Protein AF-A0A817NL18-F1 (afdb_monomer)

Nearest PDB structures (foldseek):
  7sh0-assembly1_A  TM=7.953E-01  e=3.762E-08  Homo sapiens
  5j6s-assembly2_B  TM=8.011E-01  e=1.559E-07  Homo sapiens
  5mj6-assembly1_A  TM=7.872E-01  e=3.728E-07  Homo sapiens
  8cgp-assembly2_B  TM=7.733E-01  e=4.689E-07  Homo sapiens
  6ydx-assembly1_A  TM=7.899E-01  e=1.944E-06  Homo sapiens

Mean predicted aligned error: 5.44 Å

Radius of gyration: 20.49 Å; Cα contacts (8 Å, |Δi|>4): 230; chains: 1; bounding box: 72×30×48 Å

Foldseek 3Di:
DVLLVCLLVVPPVSLVVLLVLQVQADPVLLQAADGDGVDDPVCQLSSLQSNCLVVLDPVVLVSLLCSLQPRPRHDPSSNLSSLLSNLSHLDLVSLLVSLVQLLDPVHPSADPVSNLSNLLSNLSHPNRLVVSVVSCLVCVVSVCVNQHLPRPSNLLSLLSSLLSAADPVVLVVLVVSCVVPPHPDCNSVNSNVNNVVNNVVVVVVVVVVVVVVVVVVVVVVVVVPD

Secondary structure (DSSP, 8-state):
-HHHHHHHTT-HHHHHHHHHHHTTS-THHHH-TT---SS-HHHHHHHHHHHHHHH--HHHHHHHHHHHHH-TTS-HHHHHHHHHHHTT-S-HHHHHHHHHHHH-TT--SS-HHHHHHHHHHHHTSTTTHHHHHHHHHHTHHHHHHHH-TT-HHHHHHHHHHHTT--SHHHHHHHHHHHHHS--SSTHHHHHHHHHHHHHHHHHHHHHHHHHHHHHHHHHHHHHTT-

Structure (mmCIF, N/CA/C/O backbone):
data_AF-A0A817NL18-F1
#
_entry.id   AF-A0A817NL18-F1
#
loop_
_atom_site.group_PDB
_atom_site.id
_atom_site.type_symbol
_atom_site.label_atom_id
_atom_site.label_alt_id
_atom_site.label_comp_id
_atom_site.label_asym_id
_atom_site.label_entity_id
_atom_site.label_seq_id
_atom_site.pdbx_PDB_ins_code
_atom_site.Cartn_x
_atom_site.Cartn_y
_atom_site.Cartn_z
_atom_site.occupancy
_atom_site.B_iso_or_equiv
_atom_site.auth_seq_id
_atom_site.auth_comp_id
_atom_site.auth_asym_id
_atom_site.auth_atom_id
_atom_site.pdbx_PDB_model_num
ATOM 1 N N . MET A 1 1 ? -7.987 14.717 -3.274 1.00 69.94 1 MET A N 1
ATOM 2 C CA . MET A 1 1 ? -8.529 14.280 -1.953 1.00 69.94 1 MET A CA 1
ATOM 3 C C . MET A 1 1 ? -9.920 13.609 -2.000 1.00 69.94 1 MET A C 1
ATOM 5 O O . MET A 1 1 ? -10.011 12.455 -1.609 1.00 69.94 1 MET A O 1
ATOM 9 N N . LEU A 1 2 ? -11.005 14.249 -2.479 1.00 88.06 2 LEU A N 1
ATOM 10 C CA . LEU A 1 2 ? -12.359 13.635 -2.465 1.00 88.06 2 LEU A CA 1
ATOM 11 C C . LEU A 1 2 ? -12.501 12.402 -3.381 1.00 88.06 2 LEU A C 1
ATOM 13 O O . LEU A 1 2 ? -13.109 11.411 -2.991 1.00 88.06 2 LEU A O 1
ATOM 17 N N . PHE A 1 3 ? -11.930 12.456 -4.588 1.00 89.88 3 PHE A N 1
ATOM 18 C CA . PHE A 1 3 ? -12.018 11.363 -5.564 1.00 89.88 3 PHE A CA 1
ATOM 19 C C . PHE A 1 3 ? -11.428 10.049 -5.032 1.00 89.88 3 PHE A C 1
ATOM 21 O O . PHE A 1 3 ? -12.082 9.012 -5.075 1.00 89.88 3 PHE A O 1
ATOM 28 N N . GLU A 1 4 ? -10.224 10.112 -4.462 1.00 88.62 4 GLU A N 1
ATOM 29 C CA . GLU A 1 4 ? -9.559 8.954 -3.864 1.00 88.62 4 GLU A CA 1
ATOM 30 C C . GLU A 1 4 ? -10.376 8.358 -2.714 1.00 88.62 4 GLU A C 1
ATOM 32 O O . GLU A 1 4 ? -10.522 7.141 -2.636 1.00 88.62 4 GLU A O 1
ATOM 37 N N . LEU A 1 5 ? -10.954 9.206 -1.854 1.00 87.69 5 LEU A N 1
ATOM 38 C CA . LEU A 1 5 ? -11.798 8.757 -0.751 1.00 87.69 5 LEU A CA 1
ATOM 39 C C . LEU A 1 5 ? -13.031 7.996 -1.255 1.00 87.69 5 LEU A C 1
ATOM 41 O O . LEU A 1 5 ? -13.339 6.930 -0.727 1.00 87.69 5 LEU A O 1
ATOM 45 N N . LEU A 1 6 ? -13.711 8.510 -2.287 1.00 91.94 6 LEU A N 1
ATOM 46 C CA . LEU A 1 6 ? -14.873 7.847 -2.890 1.00 91.94 6 LEU A CA 1
ATOM 47 C C . LEU A 1 6 ? -14.507 6.478 -3.475 1.00 91.94 6 LEU A C 1
ATOM 49 O O . LEU A 1 6 ? -15.231 5.505 -3.263 1.00 91.94 6 LEU A O 1
ATOM 53 N N . CYS A 1 7 ? -13.374 6.382 -4.167 1.00 92.50 7 CYS A N 1
ATOM 54 C CA . CYS A 1 7 ? -12.882 5.102 -4.663 1.00 92.50 7 CYS A CA 1
ATOM 55 C C . CYS A 1 7 ? -12.532 4.140 -3.515 1.00 92.50 7 CYS A C 1
ATOM 57 O O . CYS A 1 7 ? -12.882 2.963 -3.577 1.00 92.50 7 CYS A O 1
ATOM 59 N N . ARG A 1 8 ? -11.916 4.641 -2.435 1.00 87.56 8 ARG A N 1
ATOM 60 C CA . ARG A 1 8 ? -11.545 3.842 -1.257 1.00 87.56 8 ARG A CA 1
ATOM 61 C C . ARG A 1 8 ? -12.758 3.188 -0.603 1.00 87.56 8 ARG A C 1
ATOM 63 O O . ARG A 1 8 ? -12.704 2.008 -0.269 1.00 87.56 8 ARG A O 1
ATOM 70 N N . VAL A 1 9 ? -13.868 3.920 -0.490 1.00 88.06 9 VAL A N 1
ATOM 71 C CA . VAL A 1 9 ? -15.149 3.398 0.028 1.00 88.06 9 VAL A CA 1
ATOM 72 C C . VAL A 1 9 ? -15.951 2.604 -1.014 1.00 88.06 9 VAL A C 1
ATOM 74 O O . VAL A 1 9 ? -17.140 2.362 -0.824 1.00 88.06 9 VAL A O 1
ATOM 77 N N . GLN A 1 10 ? -15.316 2.194 -2.118 1.00 90.75 10 GLN A N 1
ATOM 78 C CA . GLN A 1 10 ? -15.896 1.360 -3.175 1.00 90.75 10 GLN A CA 1
ATOM 79 C C . GLN A 1 10 ? -17.141 1.979 -3.835 1.00 90.75 10 GLN A C 1
ATOM 81 O O . GLN A 1 10 ? -18.059 1.279 -4.272 1.00 90.75 10 GLN A O 1
ATOM 86 N N . ASN A 1 11 ? -17.185 3.313 -3.941 1.00 94.25 11 ASN A N 1
ATOM 87 C CA . ASN A 1 11 ? -18.261 3.998 -4.647 1.00 94.25 11 ASN A CA 1
ATOM 88 C C . ASN A 1 11 ? -18.226 3.656 -6.149 1.00 94.25 11 ASN A C 1
ATOM 90 O O . ASN A 1 11 ? -17.261 3.954 -6.854 1.00 94.25 11 ASN A O 1
ATOM 94 N N . THR A 1 12 ? -19.309 3.061 -6.653 1.00 94.06 12 THR A N 1
ATOM 95 C CA . THR A 1 12 ? -19.365 2.536 -8.028 1.00 94.06 12 THR A CA 1
ATOM 96 C C . THR A 1 12 ? -19.203 3.604 -9.112 1.00 94.06 12 THR A C 1
ATOM 98 O O . THR A 1 12 ? -18.630 3.319 -10.162 1.00 94.06 12 THR A O 1
ATOM 101 N N . GLU A 1 13 ? -19.673 4.831 -8.883 1.00 95.19 13 GLU A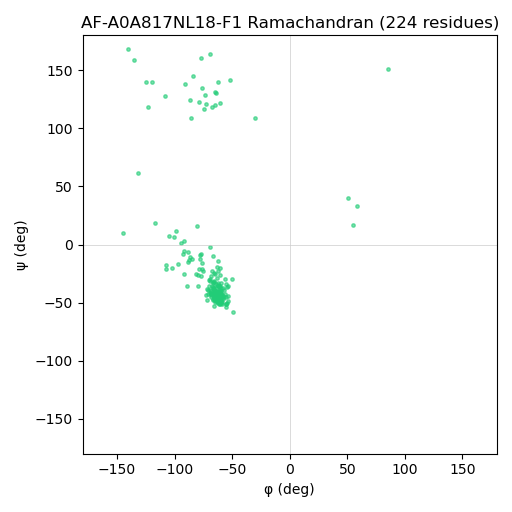 N 1
ATOM 102 C CA . GLU A 1 13 ? -19.544 5.933 -9.840 1.00 95.19 13 GLU A CA 1
ATOM 103 C C . GLU A 1 13 ? -18.101 6.440 -9.906 1.00 95.19 13 GLU A C 1
ATOM 105 O O . GLU A 1 13 ? -17.551 6.602 -10.996 1.00 95.19 13 GLU A O 1
ATOM 110 N N . ALA A 1 14 ? -17.445 6.587 -8.754 1.00 95.56 14 ALA A N 1
ATOM 111 C CA . ALA A 1 14 ? -16.036 6.960 -8.688 1.00 95.56 14 ALA A CA 1
ATOM 112 C C . ALA A 1 14 ? -15.125 5.897 -9.332 1.00 95.56 14 ALA A C 1
ATOM 114 O O . ALA A 1 14 ? -14.243 6.244 -10.118 1.00 95.56 14 ALA A O 1
ATOM 115 N N . LEU A 1 15 ? -15.382 4.605 -9.095 1.00 95.12 15 LEU A N 1
ATOM 116 C CA . LEU A 1 15 ? -14.630 3.506 -9.720 1.00 95.12 15 LEU A CA 1
ATOM 117 C C . LEU A 1 15 ? -14.827 3.445 -11.245 1.00 95.12 15 LEU A C 1
ATOM 119 O O . LEU A 1 15 ? -13.864 3.257 -12.000 1.00 95.12 15 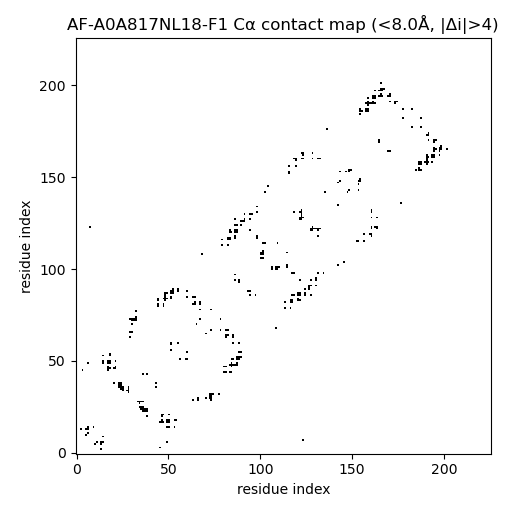LEU A O 1
ATOM 123 N N . LYS A 1 16 ? -16.060 3.665 -11.727 1.00 95.62 16 LYS A N 1
ATOM 124 C CA . LYS A 1 16 ? -16.328 3.838 -13.165 1.00 95.62 16 LYS A CA 1
ATOM 125 C C . LYS A 1 16 ? -15.546 5.023 -13.716 1.00 95.62 16 LYS A C 1
ATOM 127 O O . LYS A 1 16 ? -14.916 4.895 -14.764 1.00 95.62 16 LYS A O 1
ATOM 132 N N . LYS A 1 17 ? -15.511 6.142 -12.986 1.00 95.44 17 LYS A N 1
ATOM 133 C CA . LYS A 1 17 ? -14.766 7.328 -13.403 1.00 95.44 17 LYS A CA 1
ATOM 134 C C . LYS A 1 17 ? -13.260 7.086 -13.472 1.00 95.44 17 LYS A C 1
ATOM 136 O O . LYS A 1 17 ? -12.635 7.520 -14.434 1.00 95.44 17 LYS A O 1
ATOM 141 N N . ALA A 1 18 ? -12.690 6.352 -12.516 1.00 96.00 18 ALA A N 1
ATOM 142 C CA . ALA A 1 18 ? -11.292 5.923 -12.567 1.00 96.00 18 ALA A CA 1
ATOM 143 C C . ALA A 1 18 ? -11.009 5.114 -13.843 1.00 96.00 18 ALA A C 1
ATOM 145 O O . ALA A 1 18 ? -10.060 5.403 -14.562 1.00 96.00 18 ALA A O 1
ATOM 146 N N . THR A 1 19 ? -11.895 4.178 -14.186 1.00 96.19 19 THR A N 1
ATOM 147 C CA . THR A 1 19 ? -11.774 3.370 -15.410 1.00 96.19 19 THR A CA 1
ATOM 148 C C . THR A 1 19 ? -11.896 4.213 -16.687 1.00 96.19 19 THR A C 1
ATOM 150 O O . THR A 1 19 ? -11.152 4.008 -17.643 1.00 96.19 19 THR A O 1
ATOM 153 N N . GLU A 1 20 ? -12.799 5.196 -16.723 1.00 95.38 20 GLU A N 1
ATOM 154 C CA . GLU A 1 20 ? -12.902 6.138 -17.847 1.00 95.38 20 GLU A CA 1
ATOM 155 C C . GLU A 1 20 ? -11.645 6.993 -18.021 1.00 95.38 20 GLU A C 1
ATOM 157 O O . GLU A 1 20 ? -11.239 7.257 -19.152 1.00 95.38 20 GLU A O 1
ATOM 162 N N . LEU A 1 21 ? -11.055 7.456 -16.916 1.00 95.75 21 LEU A N 1
ATOM 163 C CA . LEU A 1 21 ? -9.833 8.256 -16.931 1.00 95.75 21 LEU A CA 1
ATOM 164 C C . LEU A 1 21 ? -8.630 7.416 -17.359 1.00 95.75 21 LEU A C 1
ATOM 166 O O . LEU A 1 21 ? -7.850 7.875 -18.186 1.00 95.75 21 LEU A O 1
ATOM 170 N N . PHE A 1 22 ? -8.524 6.174 -16.880 1.00 95.69 22 PHE A N 1
ATOM 171 C CA . PHE A 1 22 ? -7.458 5.257 -17.278 1.00 95.69 22 PHE A CA 1
ATOM 172 C C . PHE A 1 22 ? -7.412 5.056 -18.796 1.00 95.69 22 PHE A C 1
ATOM 174 O O . PHE A 1 22 ? -6.349 5.152 -19.398 1.00 95.69 22 PHE A O 1
ATOM 181 N N . ARG A 1 23 ? -8.572 4.898 -19.447 1.00 93.75 23 ARG A N 1
ATOM 182 C CA . ARG A 1 23 ? -8.670 4.745 -20.912 1.00 93.75 23 ARG A CA 1
ATOM 183 C C . ARG A 1 23 ? -8.160 5.948 -21.715 1.00 93.75 23 ARG A C 1
ATOM 185 O O . ARG A 1 23 ? -8.001 5.836 -22.926 1.00 93.75 23 ARG A O 1
ATOM 192 N N . ARG A 1 24 ? -7.949 7.105 -21.079 1.00 93.69 24 ARG A N 1
ATOM 193 C CA . ARG A 1 24 ? -7.376 8.306 -21.715 1.00 93.69 24 ARG A CA 1
ATOM 194 C C . ARG A 1 24 ? -5.850 8.331 -21.657 1.00 93.69 24 ARG A C 1
ATOM 196 O O . ARG A 1 24 ? -5.246 9.130 -22.373 1.00 93.69 24 ARG A O 1
ATOM 203 N N . ILE A 1 25 ? -5.250 7.485 -20.818 1.00 93.56 25 ILE A N 1
ATOM 204 C CA . ILE A 1 25 ? -3.802 7.362 -20.684 1.00 93.56 25 ILE A CA 1
ATOM 205 C C . ILE A 1 25 ? -3.277 6.653 -21.940 1.00 93.56 25 ILE A C 1
ATOM 207 O O . ILE A 1 25 ? -3.697 5.530 -22.230 1.00 93.56 25 ILE A O 1
ATOM 211 N N . PRO A 1 26 ? -2.370 7.272 -22.713 1.00 91.69 26 PRO A N 1
ATOM 212 C CA . PRO A 1 26 ? -1.787 6.630 -23.884 1.00 91.69 26 PRO A CA 1
ATOM 213 C C . PRO A 1 26 ? -0.995 5.379 -23.500 1.00 91.69 26 PRO A C 1
ATOM 215 O O . PRO A 1 26 ? -0.220 5.402 -22.546 1.00 91.69 26 PRO A O 1
ATOM 218 N N . LEU A 1 27 ? -1.103 4.307 -24.292 1.00 88.25 27 LEU A N 1
ATOM 219 C CA . LEU A 1 27 ? -0.365 3.057 -24.044 1.00 88.25 27 LEU A CA 1
ATOM 220 C C . LEU A 1 27 ? 1.158 3.264 -23.957 1.00 88.25 27 LEU A C 1
ATOM 222 O O . LEU A 1 27 ? 1.833 2.555 -23.212 1.00 88.25 27 LEU A O 1
ATOM 226 N N . SER A 1 28 ? 1.689 4.270 -24.661 1.00 89.06 28 SER A N 1
ATOM 227 C CA . SER A 1 28 ? 3.107 4.642 -24.619 1.00 89.06 28 SER A CA 1
ATOM 228 C C . SER A 1 28 ? 3.583 5.102 -23.239 1.00 89.06 28 SER A C 1
ATOM 230 O O . SER A 1 28 ? 4.774 4.993 -22.964 1.00 89.06 28 SER A O 1
ATOM 232 N N . TYR A 1 29 ? 2.694 5.574 -22.357 1.00 91.31 29 TYR A N 1
ATOM 233 C CA . TYR A 1 29 ? 3.051 5.913 -20.975 1.00 91.31 29 TYR A CA 1
ATOM 234 C C . TYR A 1 29 ? 3.516 4.686 -20.181 1.00 91.31 29 TYR A C 1
ATOM 236 O O . TYR A 1 29 ? 4.399 4.796 -19.334 1.00 91.31 29 TYR A O 1
ATOM 244 N N . PHE A 1 30 ? 2.947 3.512 -20.463 1.00 89.94 30 PHE A N 1
ATOM 245 C CA . PHE A 1 30 ? 3.303 2.282 -19.757 1.00 89.94 30 PHE A CA 1
ATOM 246 C C . PHE A 1 30 ? 4.618 1.674 -20.249 1.00 89.94 30 PHE A C 1
ATOM 248 O O . PHE A 1 30 ? 5.245 0.921 -19.511 1.00 89.94 30 PHE A O 1
ATOM 255 N N . SER A 1 31 ? 5.048 2.022 -21.467 1.00 86.31 31 SER A N 1
ATOM 256 C CA . SER A 1 31 ? 6.259 1.477 -22.082 1.00 86.31 31 SER A CA 1
ATOM 257 C C . SER A 1 31 ? 7.433 2.463 -22.158 1.00 86.31 31 SER A C 1
ATOM 259 O O . SER A 1 31 ? 8.562 2.023 -22.356 1.00 86.31 31 SER A O 1
ATOM 261 N N . ASN A 1 32 ? 7.213 3.777 -22.023 1.00 84.00 32 ASN A N 1
ATOM 262 C CA . ASN A 1 32 ? 8.238 4.812 -22.222 1.00 84.00 32 ASN A CA 1
ATOM 263 C C . ASN A 1 32 ? 8.212 5.875 -21.104 1.00 84.00 32 ASN A C 1
ATOM 265 O O . ASN A 1 32 ? 7.185 6.115 -20.472 1.00 84.00 32 ASN A O 1
ATOM 269 N N . SER A 1 33 ? 9.321 6.598 -20.913 1.00 75.94 33 SER A N 1
ATOM 270 C CA . SER A 1 33 ? 9.451 7.669 -19.901 1.00 75.94 33 SER A CA 1
ATOM 271 C C . SER A 1 33 ? 8.812 9.012 -20.269 1.00 75.94 33 SER A C 1
ATOM 273 O O . SER A 1 33 ? 8.697 9.878 -19.406 1.00 75.94 33 SER A O 1
ATOM 275 N N . THR A 1 34 ? 8.414 9.225 -21.526 1.00 68.12 34 THR A N 1
ATOM 276 C CA . THR A 1 34 ? 8.039 10.554 -22.054 1.00 68.12 34 THR A CA 1
ATOM 277 C C . THR A 1 34 ? 6.579 10.671 -22.509 1.00 68.12 34 THR A C 1
ATOM 279 O O . THR A 1 34 ? 6.235 11.577 -23.265 1.00 68.12 34 THR A O 1
ATOM 282 N N . GLY A 1 35 ? 5.699 9.768 -22.065 1.00 68.00 35 GLY A N 1
ATOM 283 C CA . GLY A 1 35 ? 4.272 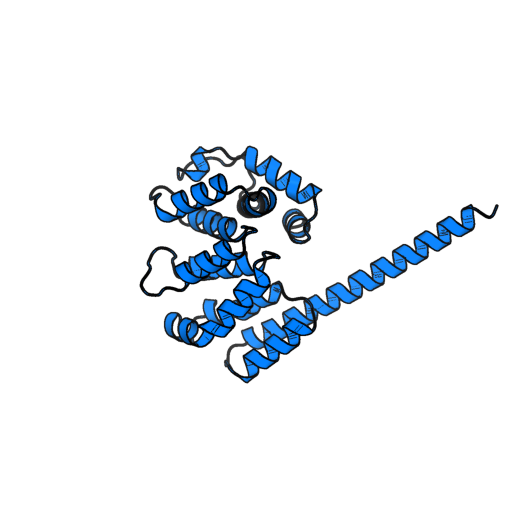9.824 -22.399 1.00 68.00 35 GLY A CA 1
ATOM 284 C C . GLY A 1 35 ? 3.511 10.858 -21.566 1.00 68.00 35 GLY A C 1
ATOM 285 O O . GLY A 1 35 ? 3.491 10.754 -20.341 1.00 68.00 35 GLY A O 1
ATOM 286 N N . ASP A 1 36 ? 2.843 11.814 -22.219 1.00 78.56 36 ASP A N 1
ATOM 287 C CA . ASP A 1 36 ? 1.793 12.604 -21.565 1.00 78.56 36 ASP A CA 1
ATOM 288 C C . ASP A 1 36 ? 0.634 11.670 -21.201 1.00 78.56 36 ASP A C 1
ATOM 290 O O . ASP A 1 36 ? 0.194 10.860 -22.016 1.00 78.56 36 ASP A O 1
ATOM 294 N N . THR A 1 37 ? 0.160 11.753 -19.965 1.00 82.31 37 THR A N 1
ATOM 295 C CA . THR A 1 37 ? -0.911 10.890 -19.462 1.00 82.31 37 THR A CA 1
ATOM 296 C C . THR A 1 37 ? -2.291 11.459 -19.755 1.00 82.31 37 THR A C 1
ATOM 298 O O . THR A 1 37 ? -3.270 10.732 -19.618 1.00 82.31 37 THR A O 1
ATOM 301 N N . ASN A 1 38 ? -2.389 12.736 -20.152 1.00 85.69 38 ASN A N 1
ATOM 302 C CA . ASN A 1 38 ? -3.635 13.508 -20.208 1.00 85.69 38 ASN A CA 1
ATOM 303 C C . ASN A 1 38 ? -4.400 13.536 -18.868 1.00 85.69 38 ASN A C 1
ATOM 305 O O . ASN A 1 38 ? -5.596 13.844 -18.838 1.00 85.69 38 ASN A O 1
ATOM 309 N N . ILE A 1 39 ? -3.732 13.184 -17.766 1.00 90.81 39 ILE A N 1
ATOM 310 C CA . ILE A 1 39 ? -4.290 13.108 -16.421 1.00 90.81 39 ILE A CA 1
ATOM 311 C C . ILE A 1 39 ? -3.454 13.989 -15.495 1.00 90.81 39 ILE A C 1
ATOM 313 O O . ILE A 1 39 ? -2.228 13.997 -15.550 1.00 90.81 39 ILE A O 1
ATOM 317 N N . ASP A 1 40 ? -4.164 14.681 -14.608 1.00 88.69 40 ASP A N 1
ATOM 318 C CA . ASP A 1 40 ? -3.655 15.225 -13.352 1.00 88.69 40 ASP A CA 1
ATOM 319 C C . ASP A 1 40 ? -2.503 14.401 -12.736 1.00 88.69 40 ASP A C 1
ATOM 321 O O . ASP A 1 40 ? -2.843 13.314 -12.254 1.00 88.69 40 ASP A O 1
ATOM 325 N N . PRO A 1 41 ? -1.210 14.796 -12.692 1.00 86.12 41 PRO A N 1
ATOM 326 C CA . PRO A 1 41 ? -0.210 14.035 -11.942 1.00 86.12 41 PRO A CA 1
ATOM 327 C C . PRO A 1 41 ? -0.633 13.704 -10.499 1.00 86.12 41 PRO A C 1
ATOM 329 O O . PRO A 1 41 ? -0.269 12.638 -10.001 1.00 86.12 41 PRO A O 1
ATOM 332 N N . GLU A 1 42 ? -1.454 14.545 -9.850 1.00 86.00 42 GLU A N 1
ATOM 333 C CA . GLU A 1 42 ? -2.036 14.266 -8.525 1.00 86.00 42 GLU A CA 1
ATOM 334 C C . GLU A 1 42 ? -2.961 13.033 -8.539 1.00 86.00 42 GLU A C 1
ATOM 336 O O . GLU A 1 42 ? -3.004 12.255 -7.584 1.00 86.00 42 GLU A O 1
ATOM 341 N N . PHE A 1 43 ? -3.704 12.822 -9.626 1.00 90.31 43 PHE A N 1
ATOM 342 C CA . PHE A 1 43 ? -4.718 11.771 -9.733 1.00 90.31 43 PHE A CA 1
ATOM 343 C C . PHE A 1 43 ? -4.222 10.506 -10.425 1.00 90.31 43 PHE A C 1
ATOM 345 O O . PHE A 1 43 ? -4.865 9.467 -10.297 1.00 90.31 43 PHE A O 1
ATOM 352 N N . LEU A 1 44 ? -3.101 10.564 -11.140 1.00 92.50 44 LEU A N 1
ATOM 353 C CA . LEU A 1 44 ? -2.620 9.478 -11.989 1.00 92.50 44 LEU A CA 1
ATOM 354 C C . LEU A 1 44 ? -2.470 8.147 -11.238 1.00 92.50 44 LEU A C 1
ATOM 356 O O . LEU A 1 44 ? -3.033 7.136 -11.655 1.00 92.50 44 LEU A O 1
ATOM 360 N N . SER A 1 45 ? -1.776 8.151 -10.094 1.00 92.56 45 SER A N 1
ATOM 361 C CA . SER A 1 45 ? -1.588 6.936 -9.286 1.00 92.56 45 SER A CA 1
ATOM 362 C C . SER A 1 45 ? -2.917 6.368 -8.788 1.00 92.56 45 SER A C 1
ATOM 364 O O . SER A 1 45 ? -3.105 5.154 -8.802 1.00 92.56 45 SER A O 1
ATOM 366 N N . THR A 1 46 ? -3.844 7.236 -8.384 1.00 93.69 46 THR A N 1
ATOM 367 C CA . THR A 1 46 ? -5.189 6.865 -7.926 1.00 93.69 46 THR A CA 1
ATOM 368 C C . THR A 1 46 ? -6.008 6.261 -9.066 1.00 93.69 46 THR A C 1
ATOM 370 O O . THR A 1 46 ? -6.636 5.219 -8.896 1.00 93.69 46 THR A O 1
ATOM 373 N N . VAL A 1 47 ? -5.977 6.882 -10.246 1.00 96.44 47 VAL A N 1
ATOM 374 C CA . VAL A 1 47 ? -6.684 6.416 -11.445 1.00 96.44 47 VAL A CA 1
ATOM 375 C C . VAL A 1 47 ? -6.221 5.017 -11.839 1.00 96.44 47 VAL A C 1
ATOM 377 O O . VAL A 1 47 ? -7.061 4.136 -12.008 1.00 96.44 47 VAL A O 1
ATOM 380 N N . ILE A 1 48 ? -4.906 4.797 -11.938 1.00 96.62 48 ILE A N 1
ATOM 381 C CA . ILE A 1 48 ? -4.351 3.498 -12.339 1.00 96.62 48 ILE A CA 1
ATOM 382 C C . ILE A 1 48 ? -4.653 2.439 -11.268 1.00 96.62 48 ILE A C 1
ATOM 384 O O . ILE A 1 48 ? -5.165 1.376 -11.606 1.00 96.62 48 ILE A O 1
ATOM 388 N N . TYR A 1 49 ? -4.428 2.739 -9.983 1.00 96.81 49 TYR A N 1
ATOM 389 C CA . TYR A 1 49 ? -4.709 1.810 -8.882 1.00 96.81 49 TYR A CA 1
ATOM 390 C C . TYR A 1 49 ? -6.159 1.318 -8.877 1.00 96.81 49 TYR A C 1
ATOM 392 O O . TYR A 1 49 ? -6.418 0.113 -8.894 1.00 96.81 49 TYR A O 1
ATOM 400 N N . TYR A 1 50 ? -7.120 2.245 -8.883 1.00 96.50 50 TYR A N 1
ATOM 401 C CA . TYR A 1 50 ? -8.531 1.875 -8.799 1.00 96.50 50 TYR A CA 1
ATOM 402 C C . TYR A 1 50 ? -9.068 1.301 -10.107 1.00 96.50 50 TYR A C 1
ATOM 404 O O . TYR A 1 50 ? -10.035 0.542 -10.070 1.00 96.50 50 TYR A O 1
ATOM 412 N N . HIS A 1 51 ? -8.448 1.606 -11.250 1.00 96.88 51 HIS A N 1
ATOM 413 C CA . HIS A 1 51 ? -8.750 0.897 -12.485 1.00 96.88 51 HIS A CA 1
ATOM 414 C C . HIS A 1 51 ? -8.326 -0.573 -12.408 1.00 96.88 51 HIS A C 1
ATOM 416 O O . HIS A 1 51 ? -9.189 -1.426 -12.593 1.00 96.88 51 HIS A O 1
ATOM 422 N N . ILE A 1 52 ? -7.067 -0.867 -12.050 1.00 96.81 52 ILE A N 1
ATOM 423 C CA . ILE A 1 52 ? -6.566 -2.246 -11.898 1.00 96.81 52 ILE A CA 1
ATOM 424 C C . ILE A 1 52 ? -7.436 -3.032 -10.909 1.00 96.81 52 ILE A C 1
ATOM 426 O O . ILE A 1 52 ? -7.868 -4.147 -11.205 1.00 96.81 52 ILE A O 1
ATOM 430 N N . GLN A 1 53 ? -7.783 -2.424 -9.769 1.00 95.12 53 GLN A N 1
ATOM 431 C CA . GLN A 1 53 ? -8.698 -3.028 -8.802 1.00 95.12 53 GLN A CA 1
ATOM 432 C C . GLN A 1 53 ? -10.082 -3.295 -9.400 1.00 95.12 53 GLN A C 1
ATOM 434 O O . GLN A 1 53 ? -10.644 -4.380 -9.246 1.00 95.12 53 GLN A O 1
ATOM 439 N N . ASN A 1 54 ? -10.683 -2.305 -10.060 1.00 94.44 54 ASN A N 1
ATOM 440 C CA . ASN A 1 54 ? -12.055 -2.416 -10.534 1.00 94.44 54 ASN A CA 1
ATOM 441 C C . ASN A 1 54 ? -12.186 -3.380 -11.722 1.00 94.44 54 ASN A C 1
ATOM 443 O O . ASN A 1 54 ? -13.056 -4.251 -11.675 1.00 94.44 54 ASN A O 1
ATOM 447 N N . ALA A 1 55 ? -11.323 -3.239 -12.733 1.00 93.38 55 ALA A N 1
ATOM 448 C CA . ALA A 1 55 ? -11.313 -4.050 -13.947 1.00 93.38 55 ALA A CA 1
ATOM 449 C C . ALA A 1 55 ? -11.021 -5.520 -13.641 1.00 93.38 55 ALA A C 1
ATOM 451 O O . ALA A 1 55 ? -11.705 -6.392 -14.171 1.00 93.38 55 ALA A O 1
ATOM 452 N N . ASN A 1 56 ? -10.076 -5.777 -12.727 1.00 93.12 56 ASN A N 1
ATOM 453 C CA . ASN A 1 56 ? -9.612 -7.122 -12.401 1.00 93.12 56 ASN A CA 1
ATOM 454 C C . ASN A 1 56 ? -9.227 -7.932 -13.651 1.00 93.12 56 ASN A C 1
ATOM 456 O O . ASN A 1 56 ? -9.556 -9.114 -13.771 1.00 93.12 56 ASN A O 1
ATOM 460 N N . ASP A 1 57 ? -8.584 -7.256 -14.598 1.00 96.19 57 ASP A N 1
ATOM 461 C CA . ASP A 1 57 ? -8.111 -7.842 -15.840 1.00 96.19 57 ASP A CA 1
ATOM 462 C C . ASP A 1 57 ? -6.710 -8.429 -15.616 1.00 96.19 57 ASP A C 1
ATOM 464 O O . ASP A 1 57 ? -5.801 -7.761 -15.111 1.00 96.19 57 ASP A O 1
ATOM 468 N N . ALA A 1 58 ? -6.557 -9.716 -15.924 1.00 95.56 58 ALA A N 1
ATOM 469 C CA . ALA A 1 58 ? -5.302 -10.424 -15.724 1.00 95.56 58 ALA A CA 1
ATOM 470 C C . ALA A 1 58 ? -4.209 -9.944 -16.684 1.00 95.56 58 ALA A C 1
ATOM 472 O O . ALA A 1 58 ? -3.067 -9.789 -16.251 1.00 95.56 58 ALA A O 1
ATOM 473 N N . ASP A 1 59 ? -4.565 -9.666 -17.937 1.00 96.50 59 ASP A N 1
ATOM 474 C CA . ASP A 1 59 ? -3.621 -9.274 -18.979 1.00 96.50 59 ASP A CA 1
ATOM 475 C C . ASP A 1 59 ? -3.093 -7.859 -18.708 1.00 96.50 59 ASP A C 1
ATOM 477 O O . ASP A 1 59 ? -1.897 -7.604 -18.848 1.00 96.50 59 ASP A O 1
ATOM 481 N N . GLU A 1 60 ? -3.952 -6.941 -18.247 1.00 95.62 60 GLU A N 1
ATOM 482 C CA . GLU A 1 60 ? -3.528 -5.589 -17.854 1.00 95.62 60 GLU A CA 1
ATOM 483 C C . GLU A 1 60 ? -2.590 -5.607 -16.639 1.00 95.62 60 GLU A C 1
ATOM 485 O O . GLU A 1 60 ? -1.582 -4.891 -16.620 1.00 95.62 60 GLU A O 1
ATOM 490 N N . TRP A 1 61 ? -2.883 -6.441 -15.634 1.00 97.25 61 TRP A N 1
ATOM 491 C CA . TRP A 1 61 ? -2.017 -6.592 -14.463 1.00 97.25 61 TRP A CA 1
ATOM 492 C C . TRP A 1 61 ? -0.658 -7.193 -14.844 1.00 97.25 61 TRP A C 1
ATOM 494 O O . TRP A 1 61 ? 0.382 -6.681 -14.428 1.00 97.25 61 TRP A O 1
ATOM 504 N N . GLU A 1 62 ? -0.647 -8.243 -15.670 1.00 96.88 62 GLU A N 1
ATOM 505 C CA . GLU A 1 62 ? 0.582 -8.892 -16.143 1.00 96.88 62 GLU A CA 1
ATOM 506 C C . GLU A 1 62 ? 1.412 -7.967 -17.034 1.00 96.88 62 GLU A C 1
ATOM 508 O O . GLU A 1 62 ? 2.635 -7.904 -16.897 1.00 96.88 62 GLU A O 1
ATOM 513 N N . TYR A 1 63 ? 0.760 -7.185 -17.895 1.00 95.62 63 TYR A N 1
ATOM 514 C CA . TYR A 1 63 ? 1.420 -6.161 -18.695 1.00 95.62 63 TYR A CA 1
ATOM 515 C C . TYR A 1 63 ? 2.089 -5.096 -17.818 1.00 95.62 63 TYR A C 1
ATOM 517 O O . TYR A 1 63 ? 3.232 -4.703 -18.076 1.00 95.62 63 TYR A O 1
ATOM 525 N N . LEU A 1 64 ? 1.410 -4.643 -16.761 1.00 96.25 64 LEU A N 1
ATOM 526 C CA . LEU A 1 64 ? 1.966 -3.677 -15.817 1.00 96.25 64 LEU A CA 1
ATOM 527 C C . LEU A 1 64 ? 3.148 -4.266 -15.035 1.00 96.25 64 LEU A C 1
ATOM 529 O O . LEU A 1 64 ? 4.174 -3.601 -14.891 1.00 96.25 64 LEU A O 1
ATOM 533 N N . TRP A 1 65 ? 3.031 -5.520 -14.588 1.00 96.94 65 TRP A N 1
ATOM 534 C CA . TRP A 1 65 ? 4.101 -6.241 -13.897 1.00 96.94 65 TRP A CA 1
ATOM 535 C C . TRP A 1 65 ? 5.335 -6.383 -14.784 1.00 96.94 65 TRP A C 1
ATOM 537 O O . TRP A 1 65 ? 6.432 -6.016 -14.372 1.00 96.94 65 TRP A O 1
ATOM 547 N N . LYS A 1 66 ? 5.145 -6.814 -16.034 1.00 96.19 66 LYS A N 1
ATOM 548 C CA . LYS A 1 66 ? 6.222 -6.947 -17.016 1.00 96.19 66 LYS A CA 1
ATOM 549 C C . LYS A 1 66 ? 6.945 -5.624 -17.259 1.00 96.19 66 LYS A C 1
ATOM 551 O O . LYS A 1 66 ? 8.171 -5.586 -17.294 1.00 96.19 66 LYS A O 1
ATOM 556 N N . ASN A 1 67 ? 6.207 -4.523 -17.414 1.00 95.00 67 ASN A N 1
ATOM 557 C CA . ASN A 1 67 ? 6.838 -3.213 -17.577 1.00 95.00 67 ASN A CA 1
ATOM 558 C C . ASN A 1 67 ? 7.577 -2.777 -16.307 1.00 95.00 67 ASN A C 1
ATOM 560 O O . ASN A 1 67 ? 8.660 -2.215 -16.407 1.00 95.00 67 ASN A O 1
ATOM 564 N N . PHE A 1 68 ? 7.044 -3.062 -15.120 1.00 95.31 68 PHE A N 1
ATOM 565 C CA . PHE A 1 68 ? 7.738 -2.770 -13.868 1.00 95.31 68 PHE A CA 1
ATOM 566 C C . PHE A 1 68 ? 9.069 -3.535 -13.737 1.00 95.31 68 PHE A C 1
ATOM 568 O O . PHE A 1 68 ? 10.056 -2.958 -13.284 1.00 95.31 68 PHE A O 1
ATOM 575 N N . THR A 1 69 ? 9.124 -4.808 -14.136 1.00 94.75 69 THR A N 1
ATOM 576 C CA . THR A 1 69 ? 10.312 -5.655 -13.933 1.00 94.75 69 THR A CA 1
ATOM 577 C C . THR A 1 69 ? 11.336 -5.589 -15.065 1.00 94.75 69 THR A C 1
ATOM 579 O O . THR A 1 69 ? 12.532 -5.664 -14.797 1.00 94.75 69 THR A O 1
ATOM 582 N N . GLU A 1 70 ? 10.902 -5.465 -16.320 1.00 93.94 70 GLU A N 1
ATOM 583 C CA . GLU A 1 70 ? 11.779 -5.622 -17.493 1.00 93.94 70 GLU A CA 1
ATOM 584 C C . GLU A 1 70 ? 12.097 -4.301 -18.204 1.00 93.94 70 GLU A C 1
ATOM 586 O O . GLU A 1 70 ? 13.071 -4.216 -18.957 1.00 93.94 70 GLU A O 1
ATOM 591 N N . ASN A 1 71 ? 11.285 -3.258 -18.012 1.00 90.94 71 ASN A N 1
ATOM 592 C CA . ASN A 1 71 ? 11.424 -2.032 -18.785 1.00 90.94 71 ASN A CA 1
ATOM 593 C C . ASN A 1 71 ? 12.444 -1.075 -18.159 1.00 90.94 71 ASN A C 1
ATOM 595 O O . ASN A 1 71 ? 12.181 -0.419 -17.159 1.00 90.94 71 ASN A O 1
ATOM 599 N N . LEU A 1 72 ? 13.601 -0.927 -18.802 1.00 87.81 72 LEU A N 1
ATOM 600 C CA . LEU A 1 72 ? 14.655 -0.008 -18.355 1.00 87.81 72 LEU A CA 1
ATOM 601 C C . LEU A 1 72 ? 14.372 1.468 -18.688 1.00 87.81 72 LEU A C 1
ATOM 603 O O . LEU A 1 72 ? 15.119 2.348 -18.270 1.00 87.81 72 LEU A O 1
ATOM 607 N N . SER A 1 73 ? 13.324 1.747 -19.467 1.00 89.06 73 SER A N 1
ATOM 608 C CA . SER A 1 73 ? 13.007 3.096 -19.953 1.00 89.06 73 SER A CA 1
ATOM 609 C C . SER A 1 73 ? 12.040 3.859 -19.052 1.00 89.06 73 SER A C 1
ATOM 611 O O . SER A 1 73 ? 11.810 5.041 -19.313 1.00 89.06 73 SER A O 1
ATOM 613 N N . ILE A 1 74 ? 11.457 3.218 -18.032 1.00 91.00 74 ILE A N 1
ATOM 614 C CA . ILE A 1 74 ? 10.531 3.868 -17.096 1.00 91.00 74 ILE A CA 1
ATOM 615 C C . ILE A 1 74 ? 11.288 4.587 -15.975 1.00 91.00 74 ILE A C 1
ATOM 617 O O . ILE A 1 74 ? 12.338 4.155 -15.509 1.00 91.00 74 ILE A O 1
ATOM 621 N N . THR A 1 75 ? 10.739 5.711 -15.532 1.00 91.81 75 THR A N 1
ATOM 622 C CA . THR A 1 75 ? 11.305 6.520 -14.443 1.00 91.81 75 THR A CA 1
ATOM 623 C C . THR A 1 75 ? 11.034 5.900 -13.068 1.00 91.81 75 THR A C 1
ATOM 625 O O . THR A 1 75 ? 10.066 5.159 -12.899 1.00 91.81 75 THR A O 1
ATOM 628 N N . SER A 1 76 ? 11.802 6.276 -12.037 1.00 90.62 76 SER A N 1
ATOM 629 C CA . SER A 1 76 ? 11.527 5.866 -10.644 1.00 90.62 76 SER A CA 1
ATOM 630 C C . SER A 1 76 ? 10.110 6.246 -10.187 1.00 90.62 76 SER A C 1
ATOM 632 O O . SER A 1 76 ? 9.460 5.499 -9.463 1.00 90.62 76 SER A O 1
ATOM 634 N N . GLN A 1 77 ? 9.577 7.376 -10.667 1.00 90.38 77 GLN A N 1
ATOM 635 C CA . GLN A 1 77 ? 8.203 7.788 -10.368 1.00 90.38 77 GLN A CA 1
ATOM 636 C C . GLN A 1 77 ? 7.162 6.866 -11.024 1.00 90.38 77 GLN A C 1
ATOM 638 O O . GLN A 1 77 ? 6.150 6.531 -10.402 1.00 90.38 77 GLN A O 1
ATOM 643 N N . GLN A 1 78 ? 7.396 6.439 -12.270 1.00 92.69 78 GLN A N 1
ATOM 644 C CA . GLN A 1 78 ? 6.552 5.443 -12.940 1.00 92.69 78 GLN A CA 1
ATOM 645 C C . GLN A 1 78 ? 6.635 4.091 -12.235 1.00 92.69 78 GLN A C 1
ATOM 647 O O . GLN A 1 78 ? 5.594 3.487 -12.003 1.00 92.69 78 GLN A O 1
ATOM 652 N N . ARG A 1 79 ? 7.830 3.663 -11.805 1.00 93.94 79 ARG A N 1
ATOM 653 C CA . ARG A 1 79 ? 8.008 2.430 -11.022 1.00 93.94 79 ARG A CA 1
ATOM 654 C C . ARG A 1 79 ? 7.147 2.425 -9.762 1.00 93.94 79 ARG A C 1
ATOM 656 O O . ARG A 1 79 ? 6.354 1.506 -9.588 1.00 93.94 79 ARG A O 1
ATOM 663 N N . ILE A 1 80 ? 7.210 3.482 -8.946 1.00 93.62 80 ILE A N 1
ATOM 664 C CA . ILE A 1 80 ? 6.364 3.620 -7.745 1.00 93.62 80 ILE A CA 1
ATOM 665 C C . ILE A 1 80 ? 4.874 3.604 -8.117 1.00 93.62 80 ILE A C 1
ATOM 667 O O . ILE A 1 80 ? 4.071 2.945 -7.459 1.00 93.62 80 ILE A O 1
ATOM 671 N N . THR A 1 81 ? 4.494 4.307 -9.186 1.00 94.62 81 THR A N 1
ATOM 672 C CA . THR A 1 81 ? 3.100 4.368 -9.657 1.00 94.62 81 THR A CA 1
ATOM 673 C C . THR A 1 81 ? 2.584 2.986 -10.067 1.00 94.62 81 THR A C 1
ATOM 675 O O . THR A 1 81 ? 1.486 2.594 -9.669 1.00 94.62 81 THR A O 1
ATOM 678 N N . PHE A 1 82 ? 3.380 2.228 -10.823 1.00 96.00 82 PHE A N 1
ATOM 679 C CA . PHE A 1 82 ? 3.035 0.884 -11.283 1.00 96.00 82 PHE A CA 1
ATOM 680 C C . PHE A 1 82 ? 2.986 -0.088 -10.114 1.00 96.00 82 PHE A C 1
ATOM 682 O O . PHE A 1 82 ? 2.028 -0.842 -9.992 1.00 96.00 82 PHE A O 1
ATOM 689 N N . LEU A 1 83 ? 3.958 -0.017 -9.207 1.00 95.88 83 LEU A N 1
ATOM 690 C CA . LEU A 1 83 ? 4.017 -0.867 -8.027 1.00 95.88 83 LEU A CA 1
ATOM 691 C C . LEU A 1 83 ? 2.812 -0.675 -7.105 1.00 95.88 83 LEU A C 1
ATOM 693 O O . LEU A 1 83 ? 2.207 -1.652 -6.665 1.00 95.88 83 LEU A O 1
ATOM 697 N N . ARG A 1 84 ? 2.411 0.579 -6.862 1.00 95.62 84 ARG A N 1
ATOM 698 C CA . ARG A 1 84 ? 1.168 0.874 -6.141 1.00 95.62 84 ARG A CA 1
ATOM 699 C C . ARG A 1 84 ? -0.023 0.270 -6.879 1.00 95.62 84 ARG A C 1
ATOM 701 O O . ARG A 1 84 ? -0.805 -0.461 -6.286 1.00 95.62 84 ARG A O 1
ATOM 708 N N . ALA A 1 85 ? -0.142 0.504 -8.184 1.00 96.81 85 ALA A N 1
ATOM 709 C CA . ALA A 1 85 ? -1.248 -0.034 -8.969 1.00 96.81 85 ALA A CA 1
ATOM 710 C C . ALA A 1 85 ? -1.328 -1.573 -8.969 1.00 96.81 85 ALA A C 1
ATOM 712 O O . ALA A 1 85 ? -2.424 -2.119 -8.864 1.00 96.81 85 ALA A O 1
ATOM 713 N N . LEU A 1 86 ? -0.191 -2.273 -8.987 1.00 97.75 86 LEU A N 1
ATOM 714 C CA . LEU A 1 86 ? -0.117 -3.732 -8.851 1.00 97.75 86 LEU A CA 1
ATOM 715 C C . LEU A 1 86 ? -0.694 -4.220 -7.513 1.00 97.75 86 LEU A C 1
ATOM 717 O O . LEU A 1 86 ? -1.369 -5.252 -7.478 1.00 97.75 86 LEU A O 1
ATOM 721 N N . GLY A 1 87 ? -0.507 -3.449 -6.436 1.00 97.06 87 GLY A N 1
ATOM 722 C CA . GLY A 1 87 ? -1.139 -3.676 -5.132 1.00 97.06 87 GLY A CA 1
ATOM 723 C C . GLY A 1 87 ? -2.665 -3.490 -5.121 1.00 97.06 87 GLY A C 1
ATOM 724 O O . GLY A 1 87 ? -3.329 -3.861 -4.150 1.00 97.06 87 GLY A O 1
ATOM 725 N N . GLY A 1 88 ? -3.243 -2.956 -6.201 1.00 95.81 88 GLY A N 1
ATOM 726 C CA . GLY A 1 88 ? -4.685 -2.833 -6.414 1.00 95.81 88 GLY A CA 1
ATOM 727 C C . GLY A 1 88 ? -5.382 -4.129 -6.841 1.00 95.81 88 GLY A C 1
ATOM 728 O O . GLY A 1 88 ? -6.608 -4.160 -6.837 1.00 95.81 88 GLY A O 1
ATOM 729 N N . ALA A 1 89 ? -4.654 -5.204 -7.172 1.00 96.88 89 ALA A N 1
ATOM 730 C CA . ALA A 1 89 ? -5.247 -6.477 -7.605 1.00 96.88 89 ALA A CA 1
ATOM 731 C C . ALA A 1 89 ? -6.320 -7.001 -6.632 1.00 96.88 89 ALA A C 1
ATOM 733 O O . ALA A 1 89 ? -6.152 -6.906 -5.413 1.00 96.88 89 ALA A O 1
ATOM 734 N N . LYS A 1 90 ? -7.415 -7.596 -7.133 1.00 94.38 90 LYS A N 1
ATOM 735 C CA . LYS A 1 90 ? -8.402 -8.223 -6.233 1.00 94.38 90 LYS A CA 1
ATOM 736 C C . LYS A 1 90 ? -7.973 -9.617 -5.797 1.00 94.38 90 LYS A C 1
ATOM 738 O O . LYS A 1 90 ? -8.426 -10.073 -4.745 1.00 94.38 90 LYS A O 1
ATOM 743 N N . GLU A 1 91 ? -7.143 -10.311 -6.573 1.00 96.31 91 GLU A N 1
ATOM 744 C CA . GLU A 1 91 ? -6.737 -11.671 -6.244 1.00 96.31 91 GLU A CA 1
ATOM 745 C C . GLU A 1 91 ? -5.730 -11.710 -5.091 1.00 96.31 91 GLU A C 1
ATOM 747 O O . GLU A 1 91 ? -4.583 -11.283 -5.211 1.00 96.31 91 GLU A O 1
ATOM 752 N N . ILE A 1 92 ? -6.135 -12.330 -3.979 1.00 96.56 92 ILE A N 1
ATOM 753 C CA . ILE A 1 92 ? -5.312 -12.479 -2.768 1.00 96.56 92 ILE A CA 1
ATOM 754 C C . ILE A 1 92 ? -3.955 -13.139 -3.060 1.00 96.56 92 ILE A C 1
ATOM 756 O O . ILE A 1 92 ? -2.954 -12.775 -2.445 1.00 96.56 92 ILE A O 1
ATOM 760 N N . TRP A 1 93 ? -3.902 -14.109 -3.979 1.00 96.69 93 TRP A N 1
ATOM 761 C CA . TRP A 1 93 ? -2.653 -14.800 -4.309 1.00 96.69 93 TRP A CA 1
ATOM 762 C C . TRP A 1 93 ? -1.635 -13.863 -4.975 1.00 96.69 93 TRP A C 1
ATOM 764 O O . TRP A 1 93 ? -0.466 -13.927 -4.616 1.00 96.69 93 TRP A O 1
ATOM 774 N N . ARG A 1 94 ? -2.069 -12.925 -5.836 1.00 97.44 94 ARG A N 1
ATOM 775 C CA . ARG A 1 94 ? -1.187 -11.906 -6.436 1.00 97.44 94 ARG A CA 1
ATOM 776 C C . ARG A 1 94 ? -0.616 -10.979 -5.372 1.00 97.44 94 ARG A C 1
ATOM 778 O O . ARG A 1 94 ? 0.584 -10.728 -5.354 1.00 97.44 94 ARG A O 1
ATOM 785 N N . LEU A 1 95 ? -1.461 -10.522 -4.446 1.00 98.19 95 LEU A N 1
ATOM 786 C CA . LEU A 1 95 ? -1.036 -9.656 -3.342 1.00 98.19 95 LEU A CA 1
ATOM 787 C C . LEU A 1 95 ? -0.007 -10.351 -2.436 1.00 98.19 95 LEU A C 1
ATOM 789 O O . LEU A 1 95 ? 0.984 -9.736 -2.050 1.00 98.19 95 LEU A O 1
ATOM 793 N N . LYS A 1 96 ? -0.209 -11.640 -2.129 1.00 98.00 96 LYS A N 1
ATOM 794 C CA . LYS A 1 96 ? 0.760 -12.447 -1.370 1.00 98.00 96 LYS A CA 1
ATOM 795 C C . LYS A 1 96 ? 2.085 -12.594 -2.112 1.00 98.00 96 LYS A C 1
ATOM 797 O O . LYS A 1 96 ? 3.122 -12.300 -1.528 1.00 98.00 96 LYS A O 1
ATOM 802 N N . SER A 1 97 ? 2.047 -12.973 -3.389 1.00 96.94 97 SER A N 1
ATOM 803 C CA . SER A 1 97 ? 3.258 -13.134 -4.198 1.00 96.94 97 SER A CA 1
ATOM 804 C C . SER A 1 97 ? 4.047 -11.829 -4.324 1.00 96.94 97 SER A C 1
ATOM 806 O O . SER A 1 97 ? 5.268 -11.850 -4.212 1.00 96.94 97 SER A O 1
ATOM 808 N N . LEU A 1 98 ? 3.373 -10.683 -4.476 1.00 97.56 98 LEU A N 1
ATOM 809 C CA . LEU A 1 98 ? 4.029 -9.372 -4.466 1.00 97.56 98 LEU A CA 1
ATOM 810 C C . LEU A 1 98 ? 4.774 -9.117 -3.147 1.00 97.56 98 LEU A C 1
ATOM 812 O O . LEU A 1 98 ? 5.923 -8.685 -3.176 1.00 97.56 98 LEU A O 1
ATOM 816 N N . LEU A 1 99 ? 4.151 -9.404 -1.998 1.00 97.81 99 LEU A N 1
ATOM 817 C CA . LEU A 1 99 ? 4.795 -9.248 -0.689 1.00 97.81 99 LEU A CA 1
ATOM 818 C C . LEU A 1 99 ? 5.988 -10.192 -0.517 1.00 97.81 99 LEU A C 1
ATOM 820 O O . LEU A 1 99 ? 7.012 -9.768 0.007 1.00 97.81 99 LEU A O 1
ATOM 824 N N . GLU A 1 100 ? 5.877 -11.442 -0.966 1.00 96.19 100 GLU A N 1
ATOM 825 C CA . GLU A 1 100 ? 6.960 -12.432 -0.908 1.00 96.19 100 GLU A CA 1
ATOM 826 C C . GLU A 1 100 ? 8.167 -11.995 -1.748 1.00 96.19 100 GLU A C 1
ATOM 828 O O . GLU A 1 100 ? 9.283 -11.953 -1.232 1.00 96.19 100 GLU A O 1
ATOM 833 N N . ILE A 1 101 ? 7.936 -11.579 -2.999 1.00 95.88 101 ILE A N 1
ATOM 834 C CA . ILE A 1 101 ? 8.983 -11.049 -3.888 1.00 95.88 101 ILE A CA 1
ATOM 835 C C . ILE A 1 101 ? 9.628 -9.808 -3.271 1.00 95.88 101 ILE A C 1
ATOM 837 O O . ILE A 1 101 ? 10.849 -9.671 -3.284 1.00 95.88 101 ILE A O 1
ATOM 841 N N . ALA A 1 102 ? 8.817 -8.906 -2.714 1.00 95.31 102 ALA A N 1
ATOM 842 C CA . ALA A 1 102 ? 9.310 -7.673 -2.122 1.00 95.31 102 ALA A CA 1
ATOM 843 C C . ALA A 1 102 ? 10.105 -7.919 -0.836 1.00 95.31 102 ALA A C 1
ATOM 845 O O . ALA A 1 102 ? 10.990 -7.129 -0.512 1.00 95.31 102 ALA A O 1
ATOM 846 N N . ALA A 1 103 ? 9.785 -8.978 -0.085 1.00 94.12 103 ALA A N 1
ATOM 847 C CA . ALA A 1 103 ? 10.416 -9.334 1.182 1.00 94.12 103 ALA A CA 1
ATOM 848 C C . ALA A 1 103 ? 11.758 -10.055 1.020 1.00 94.12 103 ALA A C 1
ATOM 850 O O . ALA A 1 103 ? 12.587 -9.958 1.931 1.00 94.12 103 ALA A O 1
ATOM 851 N N . ASP A 1 104 ? 11.965 -10.748 -0.102 1.00 92.12 104 ASP A N 1
ATOM 852 C CA . ASP A 1 104 ? 13.176 -11.520 -0.366 1.00 92.12 104 ASP A CA 1
ATOM 853 C C . ASP A 1 104 ? 14.417 -10.619 -0.364 1.00 92.12 104 ASP A C 1
ATOM 855 O O . ASP A 1 104 ? 14.522 -9.648 -1.109 1.00 92.12 104 ASP A O 1
ATOM 859 N N . ILE A 1 105 ? 15.367 -10.941 0.514 1.00 86.69 105 ILE A N 1
ATOM 860 C CA . ILE A 1 105 ? 16.624 -10.203 0.662 1.00 86.69 105 ILE A CA 1
ATOM 861 C C . ILE A 1 105 ? 17.620 -10.517 -0.462 1.00 86.69 105 ILE A C 1
ATOM 863 O O . ILE A 1 105 ? 18.587 -9.784 -0.632 1.00 86.69 105 ILE A O 1
ATOM 867 N N . ASN A 1 106 ? 17.391 -11.598 -1.213 1.00 87.88 106 ASN A N 1
ATOM 868 C CA . ASN A 1 106 ? 18.230 -12.008 -2.340 1.00 87.88 106 ASN A CA 1
ATOM 869 C C . ASN A 1 106 ? 17.699 -11.491 -3.687 1.00 87.88 106 ASN A C 1
ATOM 871 O O . ASN A 1 106 ? 18.267 -11.815 -4.728 1.00 87.88 106 ASN A O 1
ATOM 875 N N . SER A 1 107 ? 16.599 -10.736 -3.670 1.00 88.38 107 SER A N 1
ATOM 876 C CA . SER A 1 107 ? 15.947 -10.188 -4.855 1.00 88.38 107 SER A CA 1
ATOM 877 C C . SER A 1 107 ? 16.153 -8.678 -4.930 1.00 88.38 107 SER A C 1
ATOM 879 O O . SER A 1 107 ? 15.812 -7.953 -3.996 1.00 88.38 107 SER A O 1
ATOM 881 N N . ASP A 1 108 ? 16.634 -8.204 -6.080 1.00 87.31 108 ASP A N 1
ATOM 882 C CA . ASP A 1 108 ? 16.787 -6.775 -6.389 1.00 87.31 108 ASP A CA 1
ATOM 883 C C . ASP A 1 108 ? 15.623 -6.230 -7.242 1.00 87.31 108 ASP A C 1
ATOM 885 O O . ASP A 1 108 ? 15.691 -5.127 -7.778 1.00 87.31 108 ASP A O 1
ATOM 889 N N . VAL A 1 109 ? 14.537 -7.000 -7.398 1.00 92.38 109 VAL A N 1
ATOM 890 C CA . VAL A 1 109 ? 13.388 -6.617 -8.244 1.00 92.38 109 VAL A CA 1
ATOM 891 C C . VAL A 1 109 ? 12.635 -5.408 -7.676 1.00 92.38 109 VAL A C 1
ATOM 893 O O . VAL A 1 109 ? 12.130 -4.576 -8.434 1.00 92.38 109 VAL A O 1
ATOM 896 N N . ILE A 1 110 ? 12.540 -5.329 -6.345 1.00 93.00 110 ILE A N 1
ATOM 897 C CA . ILE A 1 110 ? 11.831 -4.276 -5.612 1.00 93.00 110 ILE A CA 1
ATOM 898 C C . ILE A 1 110 ? 12.818 -3.609 -4.659 1.00 93.00 110 ILE A C 1
ATOM 900 O O . ILE A 1 110 ? 13.346 -4.240 -3.740 1.00 93.00 110 ILE A O 1
ATOM 904 N N . GLU A 1 111 ? 13.042 -2.314 -4.860 1.00 92.19 111 GLU A N 1
ATOM 905 C CA . GLU A 1 111 ? 13.952 -1.532 -4.033 1.00 92.19 111 GLU A CA 1
ATOM 906 C C . GLU A 1 111 ? 13.414 -1.333 -2.604 1.00 92.19 111 GLU A C 1
ATOM 908 O O . GLU A 1 111 ? 12.229 -1.481 -2.305 1.00 92.19 111 GLU A O 1
ATOM 913 N N . THR A 1 112 ? 14.286 -0.922 -1.679 1.00 89.88 112 THR A N 1
ATOM 914 C CA . THR A 1 112 ? 13.898 -0.722 -0.270 1.00 89.88 112 THR A CA 1
ATOM 915 C C . THR A 1 112 ? 12.781 0.312 -0.096 1.00 89.88 112 THR A C 1
ATOM 917 O O . THR A 1 112 ? 11.901 0.116 0.736 1.00 89.88 112 THR A O 1
ATOM 920 N N . GLN A 1 113 ? 12.800 1.420 -0.844 1.00 88.88 113 GLN A N 1
ATOM 921 C CA . GLN A 1 113 ? 11.739 2.433 -0.746 1.00 88.88 113 GLN A CA 1
ATOM 922 C C . GLN A 1 113 ? 10.427 1.920 -1.353 1.00 88.88 113 GLN A C 1
ATOM 924 O O . GLN A 1 113 ? 9.369 2.042 -0.738 1.00 88.88 113 GLN A O 1
ATOM 929 N N . GLU A 1 114 ? 10.539 1.251 -2.500 1.00 93.88 114 GLU A N 1
ATOM 930 C CA . GLU A 1 114 ? 9.445 0.606 -3.224 1.00 93.88 114 GLU A CA 1
ATOM 931 C C . GLU A 1 114 ? 8.715 -0.444 -2.368 1.00 93.88 114 GLU A C 1
ATOM 933 O O . GLU A 1 114 ? 7.486 -0.513 -2.392 1.00 93.88 114 GLU A O 1
ATOM 938 N N . PHE A 1 115 ? 9.439 -1.204 -1.537 1.00 96.06 115 PHE A N 1
ATOM 939 C CA . PHE A 1 115 ? 8.846 -2.142 -0.580 1.00 96.06 115 PHE A CA 1
ATOM 940 C C . PHE A 1 115 ? 7.809 -1.463 0.327 1.00 96.06 115 PHE A C 1
ATOM 942 O O . PHE A 1 115 ? 6.696 -1.967 0.484 1.00 96.06 115 PHE A O 1
ATOM 949 N N . PHE A 1 116 ? 8.149 -0.316 0.926 1.00 96.12 116 PHE A N 1
ATOM 950 C CA . PHE A 1 116 ? 7.236 0.371 1.841 1.00 96.12 116 PHE A CA 1
ATOM 951 C C . PHE A 1 116 ? 5.999 0.890 1.105 1.00 96.12 116 PHE A C 1
ATOM 953 O O . PHE A 1 116 ? 4.886 0.726 1.605 1.00 96.12 116 PHE A O 1
ATOM 960 N N . ASP A 1 117 ? 6.175 1.451 -0.094 1.00 95.44 117 ASP A N 1
ATOM 961 C CA . ASP A 1 117 ? 5.069 1.902 -0.942 1.00 95.44 117 ASP A CA 1
ATOM 962 C C . ASP A 1 117 ? 4.118 0.761 -1.314 1.00 95.44 117 ASP A C 1
ATOM 964 O O . ASP A 1 117 ? 2.896 0.914 -1.217 1.00 95.44 117 ASP A O 1
ATOM 968 N N . LEU A 1 118 ? 4.667 -0.397 -1.688 1.00 97.25 118 LEU A N 1
ATOM 969 C CA . LEU A 1 118 ? 3.887 -1.585 -2.013 1.00 97.25 118 LEU A CA 1
ATOM 970 C C . LEU A 1 118 ? 3.070 -2.062 -0.811 1.00 97.25 118 LEU A C 1
ATOM 972 O O . LEU A 1 118 ? 1.861 -2.257 -0.927 1.00 97.25 118 LEU A O 1
ATOM 976 N N . VAL A 1 119 ? 3.704 -2.226 0.354 1.00 97.88 119 VAL A N 1
ATOM 977 C CA . VAL A 1 119 ? 3.021 -2.719 1.560 1.00 97.88 119 VAL A CA 1
ATOM 978 C C . VAL A 1 119 ? 1.881 -1.781 1.959 1.00 97.88 119 VAL A C 1
ATOM 980 O O . VAL A 1 119 ? 0.780 -2.244 2.263 1.00 97.88 119 VAL A O 1
ATOM 983 N N . ILE A 1 120 ? 2.109 -0.465 1.912 1.00 95.94 120 ILE A N 1
ATOM 984 C CA . ILE A 1 120 ? 1.073 0.533 2.202 1.00 95.94 120 ILE A CA 1
ATOM 985 C C . ILE A 1 120 ? -0.066 0.422 1.186 1.00 95.94 120 ILE A C 1
ATOM 987 O O . ILE A 1 120 ? -1.232 0.374 1.578 1.00 95.94 120 ILE A O 1
ATOM 991 N N . SER A 1 121 ? 0.253 0.316 -0.103 1.00 95.69 121 SER A N 1
ATOM 992 C CA . SER A 1 121 ? -0.747 0.207 -1.164 1.00 95.69 121 SER A CA 1
ATOM 993 C C . SER A 1 121 ? -1.626 -1.045 -1.035 1.00 95.69 121 SER A C 1
ATOM 995 O O . SER A 1 121 ? -2.852 -0.953 -1.140 1.00 95.69 121 SER A O 1
ATOM 997 N N . ILE A 1 122 ? -1.029 -2.199 -0.720 1.00 97.75 122 ILE A N 1
ATOM 998 C CA . ILE A 1 122 ? -1.777 -3.439 -0.469 1.00 97.75 122 ILE A CA 1
ATOM 999 C C . ILE A 1 122 ? -2.595 -3.317 0.826 1.00 97.75 122 ILE A C 1
ATOM 1001 O O . ILE A 1 122 ? -3.722 -3.799 0.880 1.00 97.75 122 ILE A O 1
ATOM 1005 N N . SER A 1 123 ? -2.095 -2.632 1.862 1.00 96.12 123 SER A N 1
ATOM 1006 C CA . SER A 1 123 ? -2.830 -2.482 3.132 1.00 96.12 123 SER A CA 1
ATOM 1007 C C . SER A 1 123 ? -4.127 -1.677 2.993 1.00 96.12 123 SER A C 1
ATOM 1009 O O . SER A 1 123 ? -5.055 -1.868 3.780 1.00 96.12 123 SER A O 1
ATOM 1011 N N . GLN A 1 124 ? 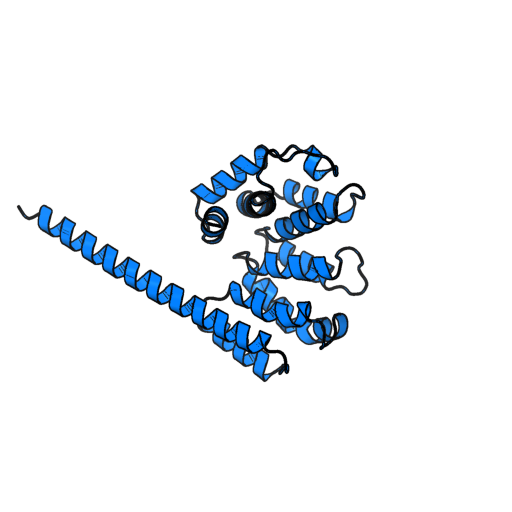-4.195 -0.796 1.989 1.00 91.44 124 GLN A N 1
ATOM 1012 C CA . GLN A 1 124 ? -5.374 0.001 1.640 1.00 91.44 124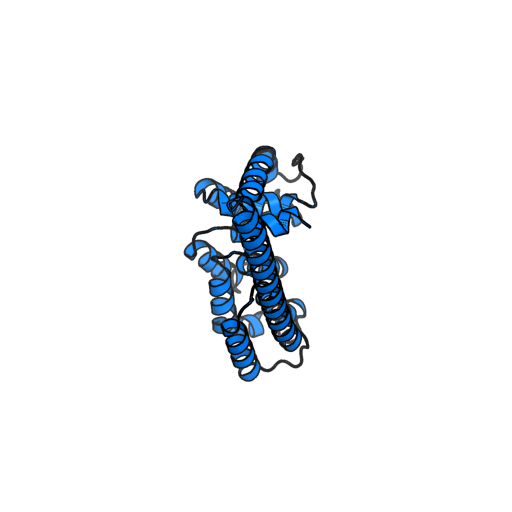 GLN A CA 1
ATOM 1013 C C . GLN A 1 124 ? -6.347 -0.749 0.719 1.00 91.44 124 GLN A C 1
ATOM 1015 O O . GLN A 1 124 ? -7.487 -0.316 0.550 1.00 91.44 124 GLN A O 1
ATOM 1020 N N . ASN A 1 125 ? -5.924 -1.875 0.141 1.00 93.56 125 ASN A N 1
ATOM 1021 C CA . ASN A 1 125 ? -6.784 -2.744 -0.647 1.00 93.56 125 ASN A CA 1
ATOM 1022 C C . ASN A 1 125 ? -7.738 -3.507 0.295 1.00 93.56 125 ASN A C 1
ATOM 1024 O O . ASN A 1 125 ? -7.253 -4.157 1.227 1.00 93.56 125 ASN A O 1
ATOM 1028 N N . PRO A 1 126 ? -9.066 -3.509 0.056 1.00 91.19 126 PRO A N 1
ATOM 1029 C CA . PRO A 1 126 ? -10.012 -4.267 0.878 1.00 91.19 126 PRO A CA 1
ATOM 1030 C C . PRO A 1 126 ? -9.658 -5.755 1.014 1.00 91.19 126 PRO A C 1
ATOM 1032 O O . PRO A 1 126 ? -9.807 -6.325 2.091 1.00 91.19 126 PRO A O 1
ATOM 1035 N N . ASN A 1 127 ? -9.117 -6.368 -0.045 1.00 94.19 127 ASN A N 1
ATOM 1036 C CA . ASN A 1 127 ? -8.680 -7.768 -0.039 1.00 94.19 127 ASN A CA 1
ATOM 1037 C C . ASN A 1 127 ? -7.233 -7.943 0.459 1.00 94.19 127 ASN A C 1
ATOM 1039 O O . ASN A 1 127 ? -6.786 -9.069 0.675 1.00 94.19 127 ASN A O 1
ATOM 1043 N N . GLY A 1 128 ? -6.483 -6.847 0.601 1.00 96.06 128 GLY A N 1
ATOM 1044 C CA . GLY A 1 128 ? -5.063 -6.842 0.954 1.00 96.06 128 GLY A CA 1
ATOM 1045 C C . GLY A 1 128 ? -4.768 -6.490 2.410 1.00 96.06 128 GLY A C 1
ATOM 1046 O O . GLY A 1 128 ? -3.711 -6.867 2.912 1.00 96.06 128 GLY A O 1
ATOM 1047 N N . ARG A 1 129 ? -5.698 -5.837 3.117 1.00 94.75 129 ARG A N 1
ATOM 1048 C CA . ARG A 1 129 ? -5.549 -5.453 4.530 1.00 94.75 129 ARG A CA 1
ATOM 1049 C C . ARG A 1 129 ? -5.086 -6.611 5.419 1.00 94.75 129 ARG A C 1
ATOM 1051 O O . ARG A 1 129 ? -4.029 -6.526 6.045 1.00 94.75 129 ARG A O 1
ATOM 1058 N N . ASP A 1 130 ? -5.842 -7.708 5.439 1.00 96.00 130 ASP A N 1
ATOM 1059 C CA . ASP A 1 130 ? -5.507 -8.880 6.259 1.00 96.00 130 ASP A CA 1
ATOM 1060 C C . ASP A 1 130 ? -4.262 -9.602 5.748 1.00 96.00 130 ASP A C 1
ATOM 1062 O O . ASP A 1 130 ? -3.492 -10.165 6.529 1.00 96.00 130 ASP A O 1
ATOM 1066 N N . VAL A 1 131 ? -4.034 -9.567 4.434 1.00 98.06 131 VAL A N 1
ATOM 1067 C CA . VAL A 1 131 ? -2.848 -10.155 3.806 1.00 98.06 131 VAL A CA 1
ATOM 1068 C C . VAL A 1 131 ? -1.590 -9.464 4.323 1.00 98.06 131 VAL A C 1
ATOM 1070 O O . VAL A 1 131 ? -0.684 -10.144 4.803 1.00 98.06 131 VAL A O 1
ATOM 1073 N N . VAL A 1 132 ? -1.561 -8.130 4.303 1.00 98.25 132 VAL A N 1
ATOM 1074 C CA . VAL A 1 132 ? -0.443 -7.332 4.818 1.00 98.25 132 VAL A CA 1
ATOM 1075 C C . VAL A 1 132 ? -0.292 -7.505 6.316 1.00 98.25 132 VAL A C 1
ATOM 1077 O O . VAL A 1 132 ? 0.827 -7.698 6.782 1.00 98.25 132 VAL A O 1
ATOM 1080 N N . TRP A 1 133 ? -1.386 -7.457 7.079 1.00 97.94 133 TRP A N 1
ATOM 1081 C CA . TRP A 1 133 ? -1.292 -7.570 8.531 1.00 97.94 133 TRP A CA 1
ATOM 1082 C C . TRP A 1 133 ? -0.708 -8.912 8.965 1.00 97.94 133 TRP A C 1
ATOM 1084 O O . TRP A 1 133 ? 0.186 -8.973 9.813 1.00 97.94 133 TRP A O 1
ATOM 1094 N N . ASN A 1 134 ? -1.168 -9.995 8.343 1.00 97.88 134 ASN A N 1
ATOM 1095 C CA . ASN A 1 134 ? -0.625 -11.317 8.602 1.00 97.88 134 ASN A CA 1
ATOM 1096 C C . ASN A 1 134 ? 0.823 -11.408 8.122 1.00 97.88 134 ASN A C 1
ATOM 1098 O O . ASN A 1 134 ? 1.679 -11.820 8.900 1.00 97.88 134 ASN A O 1
ATOM 1102 N N . PHE A 1 135 ? 1.132 -10.969 6.903 1.00 98.38 135 PHE A N 1
ATOM 1103 C CA . PHE A 1 135 ? 2.503 -10.956 6.395 1.00 98.38 135 PHE A CA 1
ATOM 1104 C C . PHE A 1 135 ? 3.464 -10.202 7.330 1.00 98.38 135 PHE A C 1
ATOM 1106 O O . PHE A 1 135 ? 4.494 -10.755 7.718 1.00 98.38 135 PHE A O 1
ATOM 1113 N N . TYR A 1 136 ? 3.111 -8.981 7.739 1.00 97.81 136 TYR A N 1
ATOM 1114 C CA . TYR A 1 136 ? 3.948 -8.120 8.573 1.00 97.81 136 TYR A CA 1
ATOM 1115 C C . TYR A 1 136 ? 4.238 -8.762 9.930 1.00 97.81 136 TYR A C 1
ATOM 1117 O O . TYR A 1 136 ? 5.391 -8.804 10.351 1.00 97.81 136 TYR A O 1
ATOM 1125 N N . ARG A 1 137 ? 3.217 -9.313 10.599 1.00 97.06 137 ARG A N 1
ATOM 1126 C CA . ARG A 1 137 ? 3.394 -9.955 11.908 1.00 97.06 137 ARG A CA 1
ATOM 1127 C C . ARG A 1 137 ? 4.198 -11.246 11.840 1.00 97.06 137 ARG A C 1
ATOM 1129 O O . ARG A 1 137 ? 5.100 -11.427 12.652 1.00 97.06 137 ARG A O 1
ATOM 1136 N N . HIS A 1 138 ? 3.903 -12.123 10.878 1.00 97.19 138 HIS A N 1
ATOM 1137 C CA . HIS A 1 138 ? 4.608 -13.404 10.741 1.00 97.19 138 HIS A CA 1
ATOM 1138 C C . HIS A 1 138 ? 6.080 -13.209 10.357 1.00 97.19 138 HIS A C 1
ATOM 1140 O O . HIS A 1 138 ? 6.934 -13.973 10.798 1.00 97.19 138 HIS A O 1
ATOM 1146 N N . ASN A 1 139 ? 6.388 -12.167 9.580 1.00 96.75 139 ASN A N 1
ATOM 1147 C CA . ASN A 1 139 ? 7.744 -11.884 9.108 1.00 96.75 139 ASN A CA 1
ATOM 1148 C C . ASN A 1 139 ? 8.452 -10.786 9.910 1.00 96.75 139 ASN A C 1
ATOM 1150 O O . ASN A 1 139 ? 9.551 -10.383 9.536 1.00 96.75 139 ASN A O 1
ATOM 1154 N N . TYR A 1 140 ? 7.871 -10.296 11.010 1.00 96.31 140 TYR A N 1
ATOM 1155 C CA . TYR A 1 140 ? 8.362 -9.099 11.697 1.00 96.31 140 TYR A CA 1
ATOM 1156 C C . TYR A 1 140 ? 9.850 -9.175 12.060 1.00 96.31 140 TYR A C 1
ATOM 1158 O O . TYR A 1 140 ? 10.586 -8.226 11.804 1.00 96.31 140 TYR A O 1
ATOM 1166 N N . LEU A 1 141 ? 10.318 -10.307 12.598 1.00 95.38 141 LEU A N 1
ATOM 1167 C CA . LEU A 1 141 ? 11.731 -10.483 12.954 1.00 95.38 141 LEU A CA 1
ATOM 1168 C C . LEU A 1 141 ? 12.654 -10.476 11.727 1.00 95.38 141 LEU A C 1
ATOM 1170 O O . LEU A 1 141 ? 13.735 -9.894 11.787 1.00 95.38 141 LEU A O 1
ATOM 1174 N N . ALA A 1 142 ? 12.227 -11.074 10.613 1.00 95.25 142 ALA A N 1
ATOM 1175 C CA . ALA A 1 142 ? 12.985 -11.066 9.364 1.00 95.25 142 ALA A CA 1
ATOM 1176 C C . ALA A 1 142 ? 13.043 -9.656 8.753 1.00 95.25 142 ALA A C 1
ATOM 1178 O O . ALA A 1 142 ? 14.108 -9.201 8.341 1.00 95.25 142 ALA A O 1
ATOM 1179 N N . LEU A 1 143 ? 11.924 -8.925 8.768 1.00 95.88 143 LEU A N 1
ATOM 1180 C CA . LEU A 1 143 ? 11.865 -7.534 8.314 1.00 95.88 143 LEU A CA 1
ATOM 1181 C C . LEU A 1 143 ? 12.710 -6.617 9.213 1.00 95.88 143 LEU A C 1
ATOM 1183 O O . LEU A 1 143 ? 13.449 -5.770 8.715 1.00 95.88 143 LEU A O 1
ATOM 1187 N N . LEU A 1 144 ? 12.665 -6.825 10.531 1.00 94.69 144 LEU A N 1
ATOM 1188 C CA . LEU A 1 144 ? 13.493 -6.103 11.495 1.00 94.69 144 LEU A CA 1
ATOM 1189 C C . LEU A 1 144 ? 14.986 -6.374 11.271 1.00 94.69 144 LEU A C 1
ATOM 1191 O O . LEU A 1 144 ? 15.786 -5.446 11.374 1.00 94.69 144 LEU A O 1
ATOM 1195 N N . TYR A 1 145 ? 15.360 -7.617 10.954 1.00 94.50 145 TYR A N 1
ATOM 1196 C CA . TYR A 1 145 ? 16.730 -7.972 10.587 1.00 94.50 145 TYR A CA 1
ATOM 1197 C C . TYR A 1 145 ? 17.162 -7.285 9.286 1.00 94.50 145 TYR A C 1
ATOM 1199 O O . TYR A 1 145 ? 18.237 -6.693 9.241 1.00 94.50 145 TYR A O 1
ATOM 1207 N N . ARG A 1 146 ? 16.306 -7.304 8.256 1.00 93.69 146 ARG A N 1
ATOM 1208 C CA . ARG A 1 146 ? 16.592 -6.706 6.944 1.00 93.69 146 ARG A CA 1
ATOM 1209 C C . ARG A 1 146 ? 16.753 -5.188 7.004 1.00 93.69 146 ARG A C 1
ATOM 1211 O O . ARG A 1 146 ? 17.706 -4.655 6.450 1.00 93.69 146 ARG A O 1
ATOM 1218 N N . PHE A 1 147 ? 15.816 -4.483 7.637 1.00 93.75 147 PHE A N 1
ATOM 1219 C CA . PHE A 1 147 ? 15.803 -3.016 7.625 1.00 93.75 147 PHE A CA 1
ATOM 1220 C C . PHE A 1 147 ? 16.557 -2.396 8.798 1.00 93.75 147 PHE A C 1
ATOM 1222 O O . PHE A 1 147 ? 17.038 -1.269 8.690 1.00 93.75 147 PHE A O 1
ATOM 1229 N N . GLY A 1 148 ? 16.670 -3.118 9.910 1.00 92.44 148 GLY A N 1
ATOM 1230 C CA . GLY A 1 148 ? 17.286 -2.638 11.136 1.00 92.44 148 GLY A CA 1
ATOM 1231 C C . GLY A 1 148 ? 16.326 -1.852 12.032 1.00 92.44 148 GLY A C 1
ATOM 1232 O O . GLY A 1 148 ? 15.402 -1.164 11.595 1.00 92.44 148 GLY A O 1
ATOM 1233 N N . ARG A 1 149 ? 16.590 -1.913 13.340 1.00 90.44 149 ARG A N 1
ATOM 1234 C CA . ARG A 1 149 ? 15.730 -1.334 14.390 1.00 90.44 149 ARG A CA 1
ATOM 1235 C C . ARG A 1 149 ? 15.644 0.196 14.356 1.00 90.44 149 ARG A C 1
ATOM 1237 O O . ARG A 1 149 ? 14.671 0.767 14.838 1.00 90.44 149 ARG A O 1
ATOM 1244 N N . THR A 1 150 ? 16.648 0.865 13.794 1.00 90.62 150 THR A N 1
ATOM 1245 C CA . THR A 1 150 ? 16.722 2.332 13.687 1.00 90.62 150 THR A CA 1
ATOM 1246 C C . THR A 1 150 ? 16.127 2.871 12.386 1.00 90.62 150 THR A C 1
ATOM 1248 O O . THR A 1 150 ? 16.015 4.086 12.227 1.00 90.62 150 THR A O 1
ATOM 1251 N N . ASN A 1 151 ? 15.718 2.000 11.456 1.00 94.06 151 ASN A N 1
ATOM 1252 C CA . ASN A 1 151 ? 15.156 2.429 10.185 1.00 94.06 151 ASN A CA 1
ATOM 1253 C C . ASN A 1 151 ? 13.804 3.114 10.400 1.00 94.06 151 ASN A C 1
ATOM 1255 O O . ASN A 1 151 ? 12.847 2.526 10.909 1.00 94.06 151 ASN A O 1
ATOM 1259 N N . ARG A 1 152 ? 13.729 4.392 10.025 1.00 93.75 152 ARG A N 1
ATOM 1260 C CA . ARG A 1 152 ? 12.532 5.209 10.230 1.00 93.75 152 ARG A CA 1
ATOM 1261 C C . ARG A 1 152 ? 11.339 4.704 9.418 1.00 93.75 152 ARG A C 1
ATOM 1263 O O . ARG A 1 152 ? 10.254 4.646 9.982 1.00 93.75 152 ARG A O 1
ATOM 1270 N N . LEU A 1 153 ? 11.524 4.346 8.145 1.00 94.88 153 LEU A N 1
ATOM 1271 C CA . LEU A 1 153 ? 10.432 3.889 7.273 1.00 94.88 153 LEU A CA 1
ATOM 1272 C C . LEU A 1 153 ? 9.839 2.571 7.776 1.00 94.88 153 LEU A C 1
ATOM 1274 O O . LEU A 1 153 ? 8.622 2.434 7.857 1.00 94.88 153 LEU A O 1
ATOM 1278 N N . PHE A 1 154 ? 10.694 1.647 8.220 1.00 96.06 154 PHE A N 1
ATOM 1279 C CA . PHE A 1 154 ? 10.245 0.406 8.841 1.00 96.06 154 PHE A CA 1
ATOM 1280 C C . PHE A 1 154 ? 9.462 0.658 10.129 1.00 96.06 154 PHE A C 1
ATOM 1282 O O . PHE A 1 154 ? 8.360 0.142 10.289 1.00 96.06 154 PHE A O 1
ATOM 1289 N N . ASN A 1 155 ? 9.975 1.509 11.022 1.00 95.19 155 ASN A N 1
ATOM 1290 C CA . ASN A 1 155 ? 9.242 1.852 12.238 1.00 95.19 155 ASN A CA 1
ATOM 1291 C C . ASN A 1 155 ? 7.906 2.560 11.932 1.00 95.19 155 ASN A C 1
ATOM 1293 O O . ASN A 1 155 ? 6.932 2.336 12.638 1.00 95.19 155 ASN A O 1
ATOM 1297 N N . GLN A 1 156 ? 7.834 3.379 10.877 1.00 96.31 156 GLN A N 1
ATOM 1298 C CA . GLN A 1 156 ? 6.601 4.039 10.422 1.00 96.31 156 GLN A CA 1
ATOM 1299 C C . GLN A 1 156 ? 5.570 3.077 9.835 1.00 96.31 156 GLN A C 1
ATOM 1301 O O . GLN A 1 156 ? 4.372 3.359 9.890 1.00 96.31 156 GLN A O 1
ATOM 1306 N N . LEU A 1 157 ? 6.018 1.951 9.281 1.00 96.88 157 LEU A N 1
ATOM 1307 C CA . LEU A 1 157 ? 5.175 1.040 8.518 1.00 96.88 157 LEU A CA 1
ATOM 1308 C C . LEU A 1 157 ? 3.973 0.533 9.323 1.00 96.88 157 LEU A C 1
ATOM 1310 O O . LEU A 1 157 ? 2.872 0.481 8.786 1.00 96.88 157 LEU A O 1
ATOM 1314 N N . ILE A 1 158 ? 4.150 0.239 10.616 1.00 97.06 158 ILE A N 1
ATOM 1315 C CA . ILE A 1 158 ? 3.058 -0.227 11.484 1.00 97.06 158 ILE A CA 1
ATOM 1316 C C . ILE A 1 158 ? 1.916 0.793 11.596 1.00 97.06 158 ILE A C 1
ATOM 1318 O O . ILE A 1 158 ? 0.749 0.415 11.529 1.00 97.06 158 ILE A O 1
ATOM 1322 N N . ALA A 1 159 ? 2.244 2.086 11.699 1.00 96.88 159 ALA A N 1
ATOM 1323 C CA . ALA A 1 159 ? 1.253 3.156 11.751 1.00 96.88 159 ALA A CA 1
ATOM 1324 C C . ALA A 1 159 ? 0.557 3.335 10.396 1.00 96.88 159 ALA A C 1
ATOM 1326 O O . ALA A 1 159 ? -0.640 3.596 10.354 1.00 96.88 159 ALA A O 1
ATOM 1327 N N . ASN A 1 160 ? 1.279 3.145 9.287 1.00 96.75 160 ASN A N 1
ATOM 1328 C CA . ASN A 1 160 ? 0.684 3.214 7.952 1.00 96.75 160 ASN A CA 1
ATOM 1329 C C . ASN A 1 160 ? -0.273 2.049 7.677 1.00 96.75 160 ASN A C 1
ATOM 1331 O O . ASN A 1 160 ? -1.356 2.281 7.152 1.00 96.75 160 ASN A O 1
ATOM 1335 N N . ILE A 1 161 ? 0.087 0.826 8.079 1.00 97.06 161 ILE A N 1
ATOM 1336 C CA . ILE A 1 161 ? -0.805 -0.341 7.997 1.00 97.06 161 ILE A CA 1
ATOM 1337 C C . ILE A 1 161 ? -2.065 -0.097 8.841 1.00 97.06 161 ILE A C 1
ATOM 1339 O O . ILE A 1 161 ? -3.175 -0.350 8.382 1.00 97.06 161 ILE A O 1
ATOM 1343 N N . ALA A 1 162 ? -1.908 0.467 10.042 1.00 96.06 162 ALA A N 1
ATOM 1344 C CA . ALA A 1 162 ? -3.019 0.761 10.943 1.00 96.06 162 ALA A CA 1
ATOM 1345 C C . ALA A 1 162 ? -4.030 1.782 10.390 1.00 96.06 162 ALA A C 1
ATOM 1347 O O . ALA A 1 162 ? -5.173 1.800 10.840 1.00 96.06 162 ALA A O 1
ATOM 1348 N N . GLN A 1 163 ? -3.665 2.597 9.390 1.00 93.62 163 GLN A N 1
ATOM 1349 C CA . GLN A 1 163 ? -4.603 3.536 8.763 1.00 93.62 163 GLN A CA 1
ATOM 1350 C C . GLN A 1 163 ? -5.803 2.839 8.121 1.00 93.62 163 GLN A C 1
ATOM 1352 O O . GLN A 1 163 ? -6.858 3.461 8.001 1.00 93.62 163 GLN A O 1
ATOM 1357 N N . SER A 1 164 ? -5.664 1.578 7.700 1.00 91.44 164 SER A N 1
ATOM 1358 C CA . SER A 1 164 ? -6.779 0.835 7.119 1.00 91.44 164 SER A CA 1
ATOM 1359 C C . SER A 1 164 ? -7.622 0.095 8.152 1.00 91.44 164 SER A C 1
ATOM 1361 O O . SER A 1 164 ? -8.654 -0.429 7.765 1.00 91.44 164 SER A O 1
ATOM 1363 N N . PHE A 1 165 ? -7.239 0.069 9.429 1.00 94.50 165 PHE A N 1
ATOM 1364 C CA . PHE 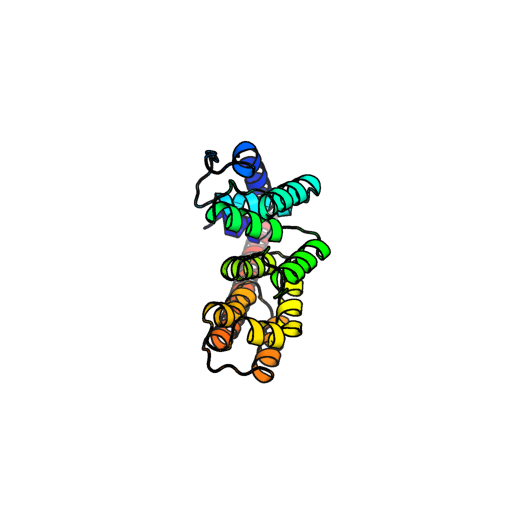A 1 165 ? -7.943 -0.649 10.491 1.00 94.50 165 PHE A CA 1
ATOM 1365 C C . PHE A 1 165 ? -8.977 0.230 11.185 1.00 94.50 165 PHE A C 1
ATOM 1367 O O . PHE A 1 165 ? -8.715 1.386 11.509 1.00 94.50 165 PHE A O 1
ATOM 1374 N N . GLU A 1 166 ? -10.144 -0.336 11.455 1.00 88.62 166 GLU A N 1
ATOM 1375 C CA . GLU A 1 166 ? -11.308 0.466 11.812 1.00 88.62 166 GLU A CA 1
ATOM 1376 C C . GLU A 1 166 ? -12.241 -0.185 12.842 1.00 88.62 166 GLU A C 1
ATOM 1378 O O . GLU A 1 166 ? -13.347 0.297 13.064 1.00 88.62 166 GLU A O 1
ATOM 1383 N N . ASN A 1 167 ? -11.831 -1.295 13.460 1.00 89.25 167 ASN A N 1
ATOM 1384 C CA . ASN A 1 167 ? -12.661 -2.044 14.404 1.00 89.25 167 ASN A CA 1
ATOM 1385 C C . ASN A 1 167 ? -11.865 -2.565 15.615 1.00 89.25 167 ASN A C 1
ATOM 1387 O O . ASN A 1 167 ? -10.631 -2.560 15.638 1.00 89.25 167 ASN A O 1
ATOM 1391 N N . SER A 1 168 ? -12.595 -3.042 16.629 1.00 89.38 168 SER A N 1
ATOM 1392 C CA . SER A 1 168 ? -12.019 -3.540 17.885 1.00 89.38 168 SER A CA 1
ATOM 1393 C C . SER A 1 168 ? -11.124 -4.768 17.708 1.00 89.38 168 SER A C 1
ATOM 1395 O O . SER A 1 168 ? -10.179 -4.944 18.476 1.00 89.38 168 SER A O 1
ATOM 1397 N N . TYR A 1 169 ? -11.369 -5.599 16.691 1.00 93.12 169 TYR A N 1
ATOM 1398 C CA . TYR A 1 169 ? -10.525 -6.758 16.401 1.00 93.12 169 TYR A CA 1
ATOM 1399 C C . TYR A 1 169 ? -9.085 -6.323 16.096 1.00 93.12 169 TYR A C 1
ATOM 1401 O O . TYR A 1 169 ? -8.154 -6.782 16.760 1.00 93.12 169 TYR A O 1
ATOM 1409 N N . TYR A 1 170 ? -8.896 -5.369 15.180 1.00 95.25 170 TYR A N 1
ATOM 1410 C CA . TYR A 1 170 ? -7.557 -4.867 14.858 1.00 95.25 170 TYR A CA 1
ATOM 1411 C C . TYR A 1 170 ? -6.901 -4.123 16.023 1.00 95.25 170 TYR A C 1
ATOM 1413 O O . TYR A 1 170 ? -5.686 -4.211 16.190 1.00 95.25 170 TYR A O 1
ATOM 1421 N N . TYR A 1 171 ? -7.688 -3.435 16.856 1.00 93.75 171 TYR A N 1
ATOM 1422 C CA . TYR A 1 171 ? -7.178 -2.806 18.075 1.00 93.75 171 TYR A CA 1
ATOM 1423 C C . TYR A 1 171 ? -6.532 -3.843 19.007 1.00 93.75 171 TYR A C 1
ATOM 1425 O O . TYR A 1 171 ? -5.379 -3.692 19.415 1.00 93.75 171 TYR A O 1
ATOM 1433 N N . HIS A 1 172 ? -7.239 -4.939 19.299 1.00 93.75 172 HIS A N 1
ATOM 1434 C CA . HIS A 1 172 ? -6.722 -6.001 20.165 1.00 93.75 172 HIS A CA 1
ATOM 1435 C C . HIS A 1 172 ? -5.524 -6.739 19.555 1.00 93.75 172 HIS A C 1
ATOM 1437 O O . HIS A 1 172 ? -4.560 -7.034 20.270 1.00 93.75 172 HIS A O 1
ATOM 1443 N N . GLU A 1 173 ? -5.544 -6.993 18.245 1.00 96.69 173 GLU A N 1
ATOM 1444 C CA . GLU A 1 173 ? -4.409 -7.591 17.533 1.00 96.69 173 GLU A CA 1
ATOM 1445 C C . GLU A 1 173 ? -3.168 -6.685 17.588 1.00 96.69 173 GLU A C 1
ATOM 1447 O O . GLU A 1 173 ? -2.059 -7.174 17.809 1.00 96.69 173 GLU A O 1
ATOM 1452 N N . MET A 1 174 ? -3.341 -5.367 17.432 1.00 96.44 174 MET A N 1
ATOM 1453 C CA . MET A 1 174 ? -2.251 -4.390 17.498 1.00 96.44 174 MET A CA 1
ATOM 1454 C C . MET A 1 174 ? -1.621 -4.340 18.893 1.00 96.44 174 MET A C 1
ATOM 1456 O O . MET A 1 174 ? -0.400 -4.434 19.019 1.00 96.44 174 MET A O 1
ATOM 1460 N N . ILE A 1 175 ? -2.439 -4.266 19.948 1.00 95.00 175 ILE A N 1
ATOM 1461 C CA . ILE A 1 175 ? -1.956 -4.291 21.338 1.00 95.00 175 ILE A CA 1
ATOM 1462 C C . ILE A 1 175 ? -1.205 -5.594 21.634 1.00 95.00 175 ILE A C 1
ATOM 1464 O O . ILE A 1 175 ? -0.110 -5.567 22.197 1.00 95.00 175 ILE A O 1
ATOM 1468 N N . THR A 1 176 ? -1.756 -6.735 21.211 1.00 96.12 176 THR A N 1
ATOM 1469 C CA . THR A 1 176 ? -1.104 -8.044 21.369 1.00 96.12 176 THR A CA 1
ATOM 1470 C C . THR A 1 176 ? 0.262 -8.067 20.689 1.00 96.12 176 THR A C 1
ATOM 1472 O O . THR A 1 176 ? 1.255 -8.464 21.301 1.00 96.12 176 THR A O 1
ATOM 1475 N N . PHE A 1 177 ? 0.333 -7.587 19.446 1.00 96.69 177 PHE A N 1
ATOM 1476 C CA . PHE A 1 177 ? 1.575 -7.533 18.687 1.00 96.69 177 PHE A CA 1
ATOM 1477 C C . PHE A 1 177 ? 2.627 -6.623 19.341 1.00 96.69 177 PHE A C 1
ATOM 1479 O O . PHE A 1 177 ? 3.784 -7.030 19.461 1.00 96.69 177 PHE A O 1
ATOM 1486 N N . ILE A 1 178 ? 2.238 -5.424 19.788 1.00 95.25 178 ILE A N 1
ATOM 1487 C CA . ILE A 1 178 ? 3.137 -4.458 20.443 1.00 95.25 178 ILE A CA 1
ATOM 1488 C C . ILE A 1 178 ? 3.688 -5.026 21.754 1.00 95.25 178 ILE A C 1
ATOM 1490 O O . ILE A 1 178 ? 4.889 -4.927 21.999 1.00 95.25 178 ILE A O 1
ATOM 1494 N N . ASN A 1 179 ? 2.849 -5.683 22.561 1.00 94.81 179 ASN A N 1
ATOM 1495 C CA . ASN A 1 179 ? 3.280 -6.317 23.810 1.00 94.81 179 ASN A CA 1
ATOM 1496 C C . ASN A 1 179 ? 4.315 -7.428 23.575 1.00 94.81 179 ASN A C 1
ATOM 1498 O O . ASN A 1 179 ? 5.235 -7.597 24.372 1.00 94.81 179 ASN A O 1
ATOM 1502 N N . GLN A 1 180 ? 4.184 -8.174 22.476 1.00 95.50 180 GLN A N 1
ATOM 1503 C CA . GLN A 1 180 ? 5.149 -9.205 22.081 1.00 95.50 180 GLN A CA 1
ATOM 1504 C C . GLN A 1 180 ? 6.424 -8.618 21.458 1.00 95.50 180 GLN A C 1
ATOM 1506 O O . GLN A 1 180 ? 7.487 -9.229 21.539 1.00 95.50 180 GLN A O 1
ATOM 1511 N N . ASN A 1 181 ? 6.330 -7.438 20.841 1.00 94.25 181 ASN A N 1
ATOM 1512 C CA . ASN A 1 181 ? 7.399 -6.825 20.054 1.00 94.25 181 ASN A CA 1
ATOM 1513 C C . ASN A 1 181 ? 7.627 -5.352 20.437 1.00 94.25 181 ASN A C 1
ATOM 1515 O O . ASN A 1 181 ? 7.487 -4.469 19.583 1.00 94.25 181 ASN A O 1
ATOM 1519 N N . PRO A 1 182 ? 8.000 -5.049 21.692 1.00 91.31 182 PRO A N 1
ATOM 1520 C CA . PRO A 1 182 ? 8.125 -3.671 22.144 1.00 91.31 182 PRO A CA 1
ATOM 1521 C C . PRO A 1 182 ? 9.236 -2.928 21.389 1.00 91.31 182 PRO A C 1
ATOM 1523 O O . PRO A 1 182 ? 10.388 -3.377 21.283 1.00 91.31 182 PRO A O 1
ATOM 1526 N N . SER A 1 183 ? 8.892 -1.748 20.879 1.00 87.44 183 SER A N 1
ATOM 1527 C CA . SER A 1 183 ? 9.817 -0.819 20.239 1.00 87.44 183 SER A CA 1
ATOM 1528 C C . SER A 1 183 ? 9.825 0.505 21.004 1.00 87.44 183 SER A C 1
ATOM 1530 O O . SER A 1 183 ? 8.766 0.988 21.388 1.00 87.44 183 SER A O 1
ATOM 1532 N N . PRO A 1 184 ? 10.991 1.153 21.190 1.00 82.12 184 PRO A N 1
ATOM 1533 C CA . PRO A 1 184 ? 11.042 2.510 21.740 1.00 82.12 184 PRO A CA 1
ATOM 1534 C C . PRO A 1 184 ? 10.478 3.566 20.770 1.00 82.12 184 PRO A C 1
ATOM 1536 O O . PRO A 1 184 ? 10.464 4.754 21.081 1.00 82.12 184 PRO A O 1
ATOM 1539 N N . SER A 1 185 ? 10.068 3.163 19.563 1.00 86.31 185 SER A N 1
ATOM 1540 C CA . SER A 1 185 ? 9.519 4.059 18.556 1.00 86.31 185 SER A CA 1
ATOM 1541 C C . SER A 1 185 ? 8.079 4.474 18.862 1.00 86.31 185 SER A C 1
ATOM 1543 O O . SER A 1 185 ? 7.219 3.632 19.108 1.00 86.31 185 SER A O 1
ATOM 1545 N N . GLN A 1 186 ? 7.783 5.769 18.715 1.00 93.50 186 GLN A N 1
ATOM 1546 C CA . GLN A 1 186 ? 6.433 6.324 18.884 1.00 93.50 186 GLN A CA 1
ATOM 1547 C C . GLN A 1 186 ? 5.389 5.753 17.907 1.00 93.50 186 GLN A C 1
ATOM 1549 O O . GLN A 1 186 ? 4.193 5.857 18.157 1.00 93.50 186 GLN A O 1
ATOM 1554 N N . PHE A 1 187 ? 5.811 5.161 16.782 1.00 96.25 187 PHE A N 1
ATOM 1555 C CA . PHE A 1 187 ? 4.886 4.716 15.735 1.00 96.25 187 PHE A CA 1
ATOM 1556 C C . PHE A 1 187 ? 3.992 3.548 16.166 1.00 96.25 187 PHE A C 1
ATOM 1558 O O . PHE A 1 187 ? 2.902 3.404 15.624 1.00 96.25 187 PHE A O 1
ATOM 1565 N N . GLN A 1 188 ? 4.402 2.760 17.165 1.00 94.75 188 GLN A N 1
ATOM 1566 C CA . GLN A 1 188 ? 3.530 1.745 17.761 1.00 94.75 188 GLN A CA 1
ATOM 1567 C C . GLN A 1 188 ? 2.334 2.384 18.476 1.00 94.75 188 GLN A C 1
ATOM 1569 O O . GLN A 1 188 ? 1.203 1.958 18.267 1.00 94.75 188 GLN A O 1
ATOM 1574 N N . GLN A 1 189 ? 2.567 3.451 19.247 1.00 94.25 189 GLN A N 1
ATOM 1575 C CA . GLN A 1 189 ? 1.481 4.191 19.890 1.00 94.25 189 GLN A CA 1
ATOM 1576 C C . GLN A 1 189 ? 0.593 4.882 18.850 1.00 94.25 189 GLN A C 1
ATOM 1578 O O . GLN A 1 189 ? -0.624 4.749 18.904 1.00 94.25 189 GLN A O 1
ATOM 1583 N N . LEU A 1 190 ? 1.196 5.521 17.840 1.00 96.25 190 LEU A N 1
ATOM 1584 C CA . LEU A 1 190 ? 0.440 6.156 16.755 1.00 96.25 190 LEU A CA 1
ATOM 1585 C C . LEU A 1 190 ? -0.443 5.162 15.989 1.00 96.25 190 LEU A C 1
ATOM 1587 O O . LEU A 1 190 ? -1.525 5.531 15.549 1.00 96.25 190 LEU A O 1
ATOM 1591 N N . ALA A 1 191 ? -0.013 3.905 15.841 1.00 96.44 191 ALA A N 1
ATOM 1592 C CA . ALA A 1 191 ? -0.838 2.863 15.239 1.00 96.44 191 ALA A CA 1
ATOM 1593 C C . ALA A 1 191 ? -2.101 2.583 16.073 1.00 96.44 191 ALA A C 1
ATOM 1595 O O . ALA A 1 191 ? -3.193 2.494 15.520 1.00 96.44 191 ALA A O 1
ATOM 1596 N N . VAL A 1 192 ? -1.969 2.489 17.400 1.00 95.12 192 VAL A N 1
ATOM 1597 C CA . VAL A 1 192 ? -3.099 2.280 18.324 1.00 95.12 192 VAL A CA 1
ATOM 1598 C C . VAL A 1 192 ? -4.052 3.475 18.310 1.00 95.12 192 VAL A C 1
ATOM 1600 O O . VAL A 1 192 ? -5.271 3.296 18.216 1.00 95.12 192 VAL A O 1
ATOM 1603 N N . ASP A 1 193 ? -3.502 4.688 18.359 1.00 94.75 193 ASP A N 1
ATOM 1604 C CA . ASP A 1 193 ? -4.281 5.926 18.329 1.00 94.75 193 ASP A CA 1
ATOM 1605 C C . ASP A 1 193 ? -5.059 6.035 17.008 1.00 94.75 193 ASP A C 1
ATOM 1607 O O . ASP A 1 193 ? -6.254 6.324 17.015 1.00 94.75 193 ASP A O 1
ATOM 1611 N N . GLN A 1 194 ? -4.422 5.703 15.879 1.00 95.06 194 GLN A N 1
ATOM 1612 C CA . GLN A 1 194 ? -5.055 5.724 14.561 1.00 95.06 194 GLN A CA 1
ATOM 1613 C C . GLN A 1 194 ? -6.235 4.749 14.458 1.00 95.06 194 GLN A C 1
ATOM 1615 O O . GLN A 1 194 ? -7.289 5.129 13.948 1.00 95.06 194 GLN A O 1
ATOM 1620 N N . ILE A 1 195 ? -6.091 3.515 14.958 1.00 94.62 195 ILE A N 1
ATOM 1621 C CA . ILE A 1 195 ? -7.191 2.532 14.980 1.00 94.62 195 ILE A CA 1
ATOM 1622 C C . ILE A 1 195 ? -8.360 3.065 15.812 1.00 94.62 195 ILE A C 1
ATOM 1624 O O . ILE A 1 195 ? -9.517 2.954 15.405 1.00 94.62 195 ILE A O 1
ATOM 1628 N N . SER A 1 196 ? -8.054 3.664 16.965 1.00 91.38 196 SER A N 1
ATOM 1629 C CA . SER A 1 196 ? -9.060 4.217 17.877 1.00 91.38 196 SER A CA 1
ATOM 1630 C C . SER A 1 196 ? -9.822 5.368 17.218 1.00 91.38 196 SER A C 1
ATOM 1632 O O . SER A 1 196 ? -11.051 5.354 17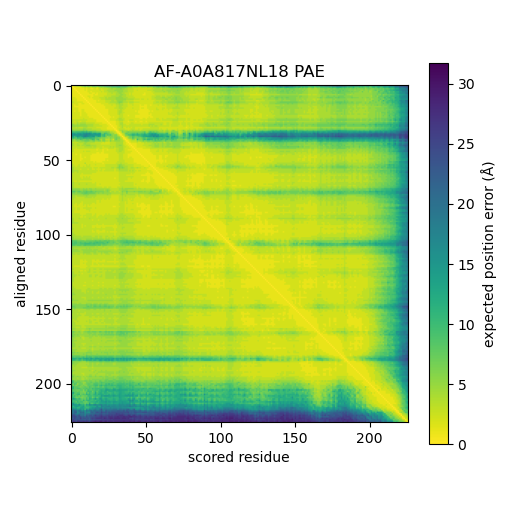.186 1.00 91.38 196 SER A O 1
ATOM 1634 N N . MET A 1 197 ? -9.102 6.303 16.590 1.00 92.50 197 MET A N 1
ATOM 1635 C CA . MET A 1 197 ? -9.693 7.408 15.830 1.00 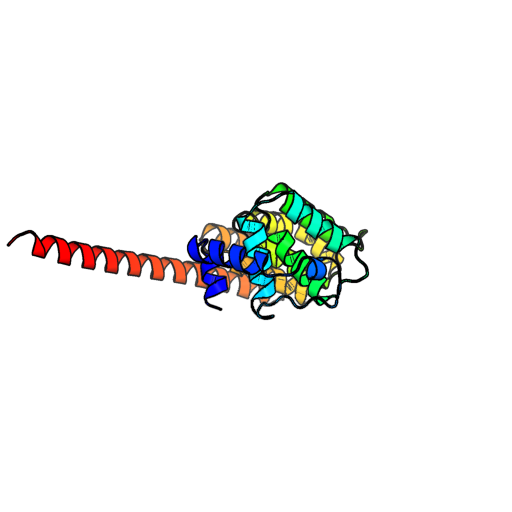92.50 197 MET A CA 1
ATOM 1636 C C . MET A 1 197 ? -10.582 6.912 14.684 1.00 92.50 197 MET A C 1
ATOM 1638 O O . MET A 1 197 ? -11.681 7.430 14.487 1.00 92.50 197 MET A O 1
ATOM 1642 N N . ASN A 1 198 ? -10.132 5.903 13.932 1.00 90.00 198 ASN A N 1
ATOM 1643 C CA . ASN A 1 198 ? -10.907 5.324 12.835 1.00 90.00 198 ASN A CA 1
ATOM 1644 C C . ASN A 1 198 ? -12.208 4.680 13.338 1.00 90.00 198 ASN A C 1
ATOM 1646 O O . ASN A 1 198 ? -13.269 4.882 12.745 1.00 90.00 198 ASN A O 1
ATOM 1650 N N . PHE A 1 199 ? -12.134 3.933 14.442 1.00 87.12 199 PHE A N 1
ATOM 1651 C CA . PHE A 1 199 ? -13.289 3.284 15.056 1.00 87.12 199 PHE A CA 1
ATOM 1652 C C . PHE A 1 199 ? -14.316 4.303 15.572 1.00 87.12 199 PHE A C 1
ATOM 1654 O O . PHE A 1 199 ? -15.505 4.187 15.268 1.00 87.12 199 PHE A O 1
ATOM 1661 N N . GLU A 1 200 ? -13.867 5.343 16.282 1.00 88.69 200 GLU A N 1
ATOM 1662 C CA . GLU A 1 200 ? -14.733 6.432 16.753 1.00 88.69 200 GLU A CA 1
ATOM 1663 C C . GLU A 1 200 ? -15.392 7.184 15.593 1.00 88.69 200 GLU A C 1
ATOM 1665 O O . GLU A 1 200 ? -16.596 7.454 15.621 1.00 88.69 200 GLU A O 1
ATOM 1670 N N . TRP A 1 201 ? -14.622 7.499 14.547 1.00 85.44 201 TRP A N 1
ATOM 1671 C CA . TRP A 1 201 ? -15.137 8.179 13.361 1.00 85.44 201 TRP A CA 1
ATOM 1672 C C . TRP A 1 201 ? -16.251 7.374 12.682 1.00 85.44 201 TRP A C 1
ATOM 1674 O O . TRP A 1 201 ? -17.296 7.937 12.342 1.00 85.44 201 TRP A O 1
ATOM 1684 N N . LEU A 1 202 ? -16.073 6.056 12.545 1.00 84.38 202 LEU A N 1
ATOM 1685 C CA . LEU A 1 202 ? -17.092 5.179 11.971 1.00 84.38 202 LEU A CA 1
ATOM 1686 C C . LEU A 1 202 ? -18.359 5.107 12.818 1.00 84.38 202 LEU A C 1
ATOM 1688 O O . LEU A 1 202 ? -19.452 5.255 12.271 1.00 84.38 202 LEU A O 1
ATOM 1692 N N . ILE A 1 203 ? -18.233 4.912 14.133 1.00 86.44 203 ILE A N 1
ATOM 1693 C CA . ILE A 1 203 ? -19.393 4.830 15.032 1.00 86.44 203 ILE A CA 1
ATOM 1694 C C . ILE A 1 203 ? -20.203 6.126 14.983 1.00 86.44 203 ILE A C 1
ATOM 1696 O O . ILE A 1 203 ? -21.424 6.090 14.812 1.00 86.44 203 ILE A O 1
ATOM 1700 N N . ASN A 1 204 ? -19.533 7.274 15.085 1.00 88.81 204 ASN A N 1
ATOM 1701 C CA . ASN A 1 204 ? -20.197 8.575 15.063 1.00 88.81 204 ASN A CA 1
ATOM 1702 C C . ASN A 1 204 ? -20.885 8.834 13.713 1.00 88.81 204 ASN A C 1
ATOM 1704 O O . ASN A 1 204 ? -22.018 9.319 13.676 1.00 88.81 204 ASN A O 1
ATOM 1708 N N . GLY A 1 205 ? -20.233 8.470 12.603 1.00 83.50 205 GLY A N 1
ATOM 1709 C CA . GLY A 1 205 ? -20.802 8.583 11.260 1.00 83.50 205 GLY A CA 1
ATOM 1710 C C . GLY A 1 205 ? -22.044 7.710 11.060 1.00 83.50 205 GLY A C 1
ATOM 1711 O O . GLY A 1 205 ? -23.060 8.196 10.563 1.00 83.50 205 GLY A O 1
ATOM 1712 N N . MET A 1 206 ? -21.990 6.445 11.488 1.00 83.69 206 MET A N 1
ATOM 1713 C CA . MET A 1 206 ? -23.127 5.519 11.402 1.00 83.69 206 MET A CA 1
ATOM 1714 C C . MET A 1 206 ? -24.299 5.967 12.278 1.00 83.69 206 MET A C 1
ATOM 1716 O O . MET A 1 206 ? -25.443 5.919 11.832 1.00 83.69 206 MET A O 1
ATOM 1720 N N . THR A 1 207 ? -24.015 6.448 13.490 1.00 87.12 207 THR A N 1
ATOM 1721 C CA . THR A 1 207 ? -25.039 6.958 14.417 1.00 87.12 207 THR A CA 1
ATOM 1722 C C . THR A 1 207 ? -25.778 8.145 13.804 1.00 87.12 207 THR A C 1
ATOM 1724 O O . THR A 1 207 ? -27.003 8.140 13.730 1.00 87.12 207 THR A O 1
ATOM 1727 N N . LYS A 1 208 ? -25.045 9.116 13.244 1.00 89.38 208 LYS A N 1
ATOM 1728 C CA . LYS A 1 208 ? -25.655 10.267 12.570 1.00 89.38 208 LYS A CA 1
ATOM 1729 C C . LYS A 1 208 ? -26.507 9.859 11.363 1.00 89.38 208 LYS A C 1
ATOM 1731 O O . LYS A 1 208 ? -27.609 10.368 11.190 1.00 89.38 208 LYS A O 1
ATOM 1736 N N . ALA A 1 209 ? -26.010 8.941 10.532 1.00 85.56 209 ALA A N 1
ATOM 1737 C CA . ALA A 1 209 ? -26.756 8.460 9.369 1.00 85.56 209 ALA A CA 1
ATOM 1738 C C . ALA A 1 209 ? -28.066 7.759 9.772 1.00 85.56 209 ALA A C 1
ATOM 1740 O O . ALA A 1 209 ? -29.077 7.897 9.082 1.00 85.56 209 ALA A O 1
ATOM 1741 N N . LEU A 1 210 ? -28.057 7.038 10.897 1.00 86.25 210 LEU A N 1
ATOM 1742 C CA . LEU A 1 210 ? -29.249 6.426 11.474 1.00 86.25 210 LEU A CA 1
ATOM 1743 C C . LEU A 1 210 ? -30.255 7.489 11.943 1.00 86.25 210 LEU A C 1
ATOM 1745 O O . LEU A 1 210 ? -31.429 7.402 11.584 1.00 86.25 210 LEU A O 1
ATOM 1749 N N . ASP A 1 211 ? -29.803 8.510 12.673 1.00 91.38 211 ASP A N 1
ATOM 1750 C CA . ASP A 1 211 ? -30.659 9.604 13.155 1.00 91.38 211 ASP A CA 1
ATOM 1751 C C . ASP A 1 211 ? -31.307 10.390 12.000 1.00 91.38 211 ASP A C 1
ATOM 1753 O O . ASP A 1 211 ? -32.504 10.706 12.034 1.00 91.38 211 ASP A O 1
ATOM 1757 N N . ASP A 1 212 ? -30.536 10.664 10.941 1.00 90.38 212 ASP A N 1
ATOM 1758 C CA . ASP A 1 212 ? -31.014 11.332 9.727 1.00 90.38 212 ASP A CA 1
ATOM 1759 C C . ASP A 1 212 ? -32.071 10.479 9.000 1.00 90.38 212 ASP A C 1
ATOM 1761 O O . ASP A 1 212 ? -33.106 10.996 8.561 1.00 90.38 212 ASP A O 1
ATOM 1765 N N . ALA A 1 213 ? -31.848 9.162 8.911 1.00 87.94 213 ALA A N 1
ATOM 1766 C CA . ALA A 1 213 ? -32.783 8.225 8.294 1.00 87.94 213 ALA A CA 1
ATOM 1767 C C . ALA A 1 213 ? -34.104 8.119 9.077 1.00 87.94 213 ALA A C 1
ATOM 1769 O O . ALA A 1 213 ? -35.177 8.172 8.470 1.00 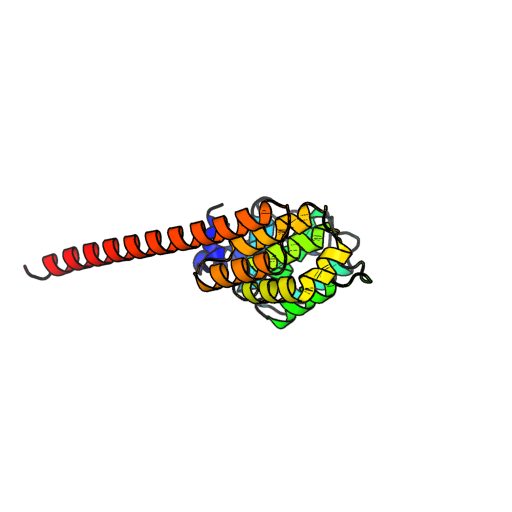87.94 213 ALA A O 1
ATOM 1770 N N . ILE A 1 214 ? -34.040 8.037 10.412 1.00 89.31 214 ILE A N 1
ATOM 1771 C CA . ILE A 1 214 ? -35.221 8.035 11.293 1.00 89.31 214 ILE A CA 1
ATOM 1772 C C . ILE A 1 214 ? -36.010 9.340 11.113 1.00 89.31 214 ILE A C 1
ATOM 1774 O O . ILE A 1 214 ? -37.210 9.318 10.831 1.00 89.31 214 ILE A O 1
ATOM 1778 N N . SER A 1 215 ? -35.322 10.484 11.148 1.00 91.25 215 SER A N 1
ATOM 1779 C CA . SER A 1 215 ? -35.939 11.806 10.979 1.00 91.25 215 SER A CA 1
ATOM 1780 C C . SER A 1 215 ? -36.626 11.988 9.616 1.00 91.25 215 SER A C 1
ATOM 1782 O O . SER A 1 215 ? -37.649 12.672 9.507 1.00 91.25 215 SER A O 1
ATOM 1784 N N . ALA A 1 216 ? -36.068 11.410 8.548 1.00 88.38 216 ALA A N 1
ATOM 1785 C CA . ALA A 1 216 ? -36.668 11.432 7.215 1.00 88.38 216 ALA A CA 1
ATOM 1786 C C . ALA A 1 216 ? -37.908 10.523 7.120 1.00 88.38 216 ALA A C 1
ATOM 1788 O O . ALA A 1 216 ? -38.908 10.905 6.499 1.00 88.38 216 ALA A O 1
ATOM 1789 N N . ALA A 1 217 ? -37.873 9.354 7.767 1.00 84.81 217 ALA A N 1
ATOM 1790 C CA . ALA A 1 217 ? -39.001 8.430 7.825 1.00 84.81 217 ALA A CA 1
ATOM 1791 C C . ALA A 1 217 ? -40.203 9.060 8.552 1.00 84.81 217 ALA A C 1
ATOM 1793 O O . ALA A 1 217 ? -41.308 9.068 8.004 1.00 84.81 217 ALA A O 1
ATOM 1794 N N . ASP A 1 218 ? -39.984 9.712 9.695 1.00 84.88 218 ASP A N 1
ATOM 1795 C CA . ASP A 1 218 ? -41.051 10.375 10.459 1.00 84.88 218 ASP A CA 1
ATOM 1796 C C . ASP A 1 218 ? -41.732 11.506 9.666 1.00 84.88 218 ASP A C 1
ATOM 1798 O O . ASP A 1 218 ? -42.961 11.653 9.672 1.00 84.88 218 ASP A O 1
ATOM 1802 N N . LYS A 1 219 ? -40.953 12.276 8.894 1.00 78.75 219 LYS A N 1
ATOM 1803 C CA . LYS A 1 219 ? -41.477 13.339 8.017 1.00 78.75 219 LYS A CA 1
ATOM 1804 C C . LYS A 1 219 ? -42.317 12.801 6.856 1.00 78.75 219 LYS A C 1
ATOM 1806 O O . LYS A 1 219 ? -43.252 13.479 6.426 1.00 78.75 219 LYS A O 1
ATOM 1811 N N . SER A 1 220 ? -41.999 11.616 6.335 1.00 69.81 220 SER A N 1
ATOM 1812 C CA . SER A 1 220 ? -42.764 10.993 5.243 1.00 69.81 220 SER A CA 1
ATOM 1813 C C . SER A 1 220 ? -44.043 10.306 5.741 1.00 69.81 220 SER A C 1
ATOM 1815 O O . SER A 1 220 ? -45.083 10.424 5.094 1.00 69.81 220 SER A O 1
ATOM 1817 N N . GLY A 1 221 ? -44.020 9.701 6.934 1.00 63.38 221 GLY A N 1
ATOM 1818 C CA . GLY A 1 221 ? -45.205 9.120 7.578 1.00 63.38 221 GLY A CA 1
ATOM 1819 C C . GLY A 1 221 ? -46.271 10.148 7.982 1.00 63.38 221 GLY A C 1
ATOM 1820 O O . GLY A 1 221 ? -47.464 9.855 7.914 1.00 63.38 221 GLY A O 1
ATOM 1821 N N . SER A 1 222 ? -45.865 11.372 8.339 1.00 59.03 222 SER A N 1
ATOM 1822 C CA . SER A 1 222 ? -46.783 12.478 8.663 1.00 59.03 222 SER A CA 1
ATOM 1823 C C . SER A 1 222 ? -47.540 13.021 7.436 1.00 59.03 222 SER A C 1
ATOM 1825 O O . SER A 1 222 ? -48.694 13.426 7.544 1.00 59.03 222 SER A O 1
ATOM 1827 N N . LYS A 1 223 ? -46.941 12.961 6.236 1.00 57.94 223 LYS A N 1
ATOM 1828 C CA . LYS A 1 223 ? -47.579 13.429 4.990 1.00 57.94 223 LYS A CA 1
ATOM 1829 C C . LYS A 1 223 ? -48.642 12.481 4.424 1.00 57.94 223 LYS A C 1
ATOM 1831 O O . LYS A 1 223 ? -49.492 12.942 3.677 1.00 57.94 223 LYS A O 1
ATOM 1836 N N . ASN A 1 224 ? -48.621 11.197 4.786 1.00 53.12 224 ASN A N 1
ATOM 1837 C CA . ASN A 1 224 ? -49.568 10.188 4.286 1.00 53.12 224 ASN A CA 1
ATOM 1838 C C . ASN A 1 224 ? -50.823 10.010 5.166 1.00 53.12 224 ASN A C 1
ATOM 1840 O O . ASN A 1 224 ? -51.632 9.125 4.895 1.00 53.12 224 ASN A O 1
ATOM 1844 N N . LYS A 1 225 ? -50.981 10.804 6.234 1.00 53.34 225 LYS A N 1
ATOM 1845 C CA . LYS A 1 225 ? -52.137 10.749 7.151 1.00 53.34 225 LYS A CA 1
ATOM 1846 C C . LYS A 1 225 ? -53.148 11.895 6.975 1.00 53.34 225 LYS A C 1
ATOM 1848 O O . LYS A 1 225 ? -54.071 11.976 7.782 1.00 53.34 225 LYS A O 1
ATOM 1853 N N . ASN A 1 226 ? -52.995 12.731 5.945 1.00 45.09 226 ASN A N 1
ATOM 1854 C CA . ASN A 1 226 ? -53.919 13.823 5.612 1.00 45.09 226 ASN A CA 1
ATOM 1855 C C . ASN A 1 226 ? -54.598 13.590 4.266 1.00 45.09 226 ASN A C 1
ATOM 1857 O O . ASN A 1 226 ? -53.870 13.245 3.309 1.00 45.09 226 ASN A O 1
#

Solvent-accessible surface area (backbone atoms only — not comparable to full-atom values): 12220 Å² total; per-residue (Å²): 115,70,66,61,53,38,39,72,72,65,34,66,68,46,36,51,48,21,41,59,54,43,74,58,38,46,74,55,42,70,69,33,66,81,45,72,43,89,55,58,79,89,46,43,50,54,22,45,17,42,21,40,31,68,69,59,50,66,67,64,51,51,52,49,50,48,34,63,73,68,46,87,53,53,44,75,68,50,43,50,37,47,44,33,18,61,26,24,52,63,52,57,66,58,54,50,51,51,52,52,56,44,64,40,88,91,44,84,85,43,50,80,69,50,36,55,50,31,52,45,34,18,18,66,24,90,67,23,32,66,54,42,55,50,50,50,62,77,39,39,70,61,51,41,65,74,63,37,90,83,32,62,68,67,53,42,44,57,27,56,46,24,68,62,34,53,48,74,68,55,47,55,53,50,54,53,49,41,73,76,56,78,63,97,55,68,30,63,57,49,17,54,51,41,22,50,52,38,29,52,52,49,52,55,52,52,51,51,53,49,53,53,51,52,56,50,50,56,59,53,59,62,63,74,76,113

Sequence (226 aa):
MLFELLCRVQNTEALKKATELFRRIPLSYFSNSTGDTNIDPEFLSTVIYYHIQNANDADEWEYLWKNFTENLSITSQQRITFLRALGGAKEIWRLKSLLEIAADINSDVIETQEFFDLVISISQNPNGRDVVWNFYRHNYLALLYRFGRTNRLFNQLIANIAQSFENSYYYHEMITFINQNPSPSQFQQLAVDQISMNFEWLINGMTKALDDAISAADKSGSKNKN

pLDDT: mean 91.55, std 7.97, range [45.09, 98.38]